Protein AF-A0A232LXG7-F1 (afdb_monomer_lite)

Structure (mmCIF, N/CA/C/O backbone):
data_AF-A0A232LXG7-F1
#
_entry.id   AF-A0A232LXG7-F1
#
loop_
_atom_site.group_PDB
_atom_site.id
_atom_site.type_symbol
_atom_site.label_atom_id
_atom_site.label_alt_id
_atom_site.label_comp_id
_atom_site.label_asym_id
_atom_site.label_entity_id
_atom_site.label_seq_id
_atom_site.pdbx_PDB_ins_code
_atom_site.Cartn_x
_atom_site.Cartn_y
_atom_site.Cartn_z
_atom_site.occupancy
_atom_site.B_iso_or_equiv
_atom_site.auth_seq_id
_atom_site.auth_comp_id
_atom_site.auth_asym_id
_atom_site.auth_atom_id
_atom_site.pdbx_PDB_model_num
ATOM 1 N N . PHE A 1 1 ? 22.061 43.113 -21.912 1.00 30.00 1 PHE A N 1
ATOM 2 C CA . PHE A 1 1 ? 20.997 43.803 -21.161 1.00 30.00 1 PHE A CA 1
ATOM 3 C C . PHE A 1 1 ? 20.533 42.903 -20.027 1.00 30.00 1 PHE A C 1
ATOM 5 O O . PHE A 1 1 ? 19.615 42.113 -20.194 1.00 30.00 1 PHE A O 1
ATOM 12 N N . ALA A 1 2 ? 21.251 42.945 -18.903 1.00 27.02 2 ALA A N 1
ATOM 13 C CA . ALA A 1 2 ? 20.846 42.264 -17.682 1.00 27.02 2 ALA A CA 1
ATOM 14 C C . ALA A 1 2 ? 19.838 43.173 -16.974 1.00 27.02 2 ALA A C 1
ATOM 16 O O . ALA A 1 2 ? 20.222 44.187 -16.399 1.00 27.02 2 ALA A O 1
ATOM 17 N N . HIS A 1 3 ? 18.551 42.858 -17.070 1.00 29.53 3 HIS A N 1
ATOM 18 C CA . HIS A 1 3 ? 17.534 43.577 -16.314 1.00 29.53 3 HIS A CA 1
ATOM 19 C C . HIS A 1 3 ? 17.514 43.018 -14.889 1.00 29.53 3 HIS A C 1
ATOM 21 O O . HIS A 1 3 ? 17.009 41.926 -14.653 1.00 29.53 3 HIS A O 1
ATOM 27 N N . HIS A 1 4 ? 18.140 43.746 -13.966 1.00 27.02 4 HIS A N 1
ATOM 28 C CA . HIS A 1 4 ? 17.979 43.554 -12.527 1.00 27.02 4 HIS A CA 1
ATOM 29 C C . HIS A 1 4 ? 16.797 44.403 -12.056 1.00 27.02 4 HIS A C 1
ATOM 31 O O . HIS A 1 4 ? 16.730 45.582 -12.395 1.00 27.02 4 HIS A O 1
ATOM 37 N N . PHE A 1 5 ? 15.909 43.826 -11.249 1.00 29.75 5 PHE A N 1
ATOM 38 C CA . PHE A 1 5 ? 14.922 44.570 -10.467 1.00 29.75 5 PHE A CA 1
ATOM 39 C C . PHE A 1 5 ? 14.834 43.956 -9.065 1.00 29.75 5 PHE A C 1
ATOM 41 O O . PHE A 1 5 ? 14.770 42.737 -8.919 1.00 29.75 5 PHE A O 1
ATOM 48 N N . VAL A 1 6 ? 14.905 44.820 -8.052 1.00 26.77 6 VAL A N 1
ATOM 49 C CA . VAL A 1 6 ? 14.963 44.505 -6.614 1.00 26.77 6 VAL A CA 1
ATOM 50 C C . VAL A 1 6 ? 13.565 44.649 -6.013 1.00 26.77 6 VAL A C 1
ATOM 52 O O . VAL A 1 6 ? 12.863 45.581 -6.397 1.00 26.77 6 VAL A O 1
ATOM 55 N N . PHE A 1 7 ? 13.187 43.795 -5.051 1.00 38.88 7 PHE A N 1
ATOM 56 C CA . PHE A 1 7 ? 12.008 44.014 -4.201 1.00 38.88 7 PHE A CA 1
ATOM 57 C C . PHE A 1 7 ? 12.219 43.566 -2.748 1.00 38.88 7 PHE A C 1
ATOM 59 O O . PHE A 1 7 ? 12.952 42.618 -2.468 1.00 38.88 7 PHE A O 1
ATOM 66 N N . GLU A 1 8 ? 11.525 44.280 -1.865 1.00 28.09 8 GLU A N 1
ATOM 67 C CA . GLU A 1 8 ? 11.457 44.188 -0.404 1.00 28.09 8 GLU A CA 1
ATOM 68 C C . GLU A 1 8 ? 10.030 43.758 -0.005 1.00 28.09 8 GLU A C 1
ATOM 70 O O . GLU A 1 8 ? 9.073 44.112 -0.699 1.00 28.09 8 GLU A O 1
ATOM 75 N N . VAL A 1 9 ? 9.868 42.982 1.075 1.00 38.00 9 VAL A N 1
ATOM 76 C CA . VAL A 1 9 ? 8.549 42.557 1.586 1.00 38.00 9 VAL A CA 1
ATOM 77 C C . VAL A 1 9 ? 8.489 42.759 3.097 1.00 38.00 9 VAL A C 1
ATOM 79 O O . VAL A 1 9 ? 9.298 42.195 3.832 1.00 38.00 9 VAL A O 1
ATOM 82 N N . ASP A 1 10 ? 7.496 43.533 3.536 1.00 30.34 10 ASP A N 1
ATOM 83 C CA . ASP A 1 10 ? 7.169 43.761 4.941 1.00 30.34 10 ASP A CA 1
ATOM 84 C C . ASP A 1 10 ? 6.165 42.697 5.435 1.00 30.34 10 ASP A C 1
ATOM 86 O O . ASP A 1 10 ? 5.214 42.337 4.737 1.00 30.34 10 ASP A O 1
ATOM 90 N N . ILE A 1 11 ? 6.391 42.149 6.631 1.00 36.69 11 ILE A N 1
ATOM 91 C CA . ILE A 1 11 ? 5.747 40.918 7.152 1.00 36.69 11 ILE A CA 1
ATOM 92 C C . ILE A 1 11 ? 4.382 41.233 7.814 1.00 36.69 11 ILE A C 1
ATOM 94 O O . ILE A 1 11 ? 3.713 40.376 8.393 1.00 36.69 11 ILE A O 1
ATOM 98 N N . THR A 1 12 ? 3.919 42.478 7.733 1.00 34.38 12 THR A N 1
ATOM 99 C CA . THR A 1 12 ? 2.820 43.006 8.547 1.00 34.38 12 THR A CA 1
ATOM 100 C C . THR A 1 12 ? 1.481 43.047 7.804 1.00 34.38 12 THR A C 1
ATOM 102 O O . THR A 1 12 ? 0.950 44.106 7.513 1.00 34.38 12 THR A O 1
ATOM 105 N N . GLY A 1 13 ? 0.898 41.873 7.536 1.00 42.75 13 GLY A N 1
ATOM 106 C CA . GLY A 1 13 ? -0.553 41.583 7.599 1.00 42.75 13 GLY A CA 1
ATOM 107 C C . GLY A 1 13 ? -1.619 42.472 6.916 1.00 42.75 13 GLY A C 1
ATOM 108 O O . GLY A 1 13 ? -2.799 42.155 7.054 1.00 42.75 13 GLY A O 1
ATOM 109 N N . GLN A 1 14 ? -1.291 43.541 6.187 1.00 40.62 14 GLN A N 1
ATOM 110 C CA . GLN A 1 14 ? -2.249 44.383 5.463 1.00 40.62 14 GLN A CA 1
ATOM 111 C C . GLN A 1 14 ? -1.948 44.382 3.963 1.00 40.62 14 GLN A C 1
ATOM 113 O O . GLN A 1 14 ? -0.920 44.858 3.492 1.00 40.62 14 GLN A O 1
ATOM 118 N N . VAL A 1 15 ? -2.892 43.833 3.201 1.00 45.22 15 VAL A N 1
ATOM 119 C CA . VAL A 1 15 ? -2.864 43.757 1.739 1.00 45.22 15 VAL A CA 1
ATOM 120 C C . VAL A 1 15 ? -3.335 45.094 1.162 1.00 45.22 15 VAL A C 1
ATOM 122 O O . VAL A 1 15 ? -4.535 45.347 1.090 1.00 45.22 15 VAL A O 1
ATOM 125 N N . ASN A 1 16 ? -2.397 45.932 0.709 1.00 39.22 16 ASN A N 1
ATOM 126 C CA . ASN A 1 16 ? -2.678 46.962 -0.297 1.00 39.22 16 ASN A CA 1
ATOM 127 C C . ASN A 1 16 ? -2.479 46.376 -1.707 1.00 39.22 16 ASN A C 1
ATOM 129 O O . ASN A 1 16 ? -1.677 45.473 -1.919 1.00 39.22 16 ASN A O 1
ATOM 133 N N . THR A 1 17 ? -3.257 46.874 -2.664 1.00 37.88 17 THR A N 1
ATOM 134 C CA . THR A 1 17 ? -3.665 46.272 -3.952 1.00 37.88 17 THR A CA 1
ATOM 135 C C . THR A 1 17 ? -2.585 46.070 -5.032 1.00 37.88 17 THR A C 1
ATOM 137 O O . THR A 1 17 ? -2.913 46.008 -6.218 1.00 37.88 17 THR A O 1
ATOM 140 N N . PHE A 1 18 ? -1.310 45.923 -4.675 1.00 46.44 18 PHE A N 1
ATOM 141 C CA . PHE A 1 18 ? -0.217 45.767 -5.638 1.00 46.44 18 PHE A CA 1
ATOM 142 C C . PHE A 1 18 ? 0.334 44.334 -5.674 1.00 46.44 18 PHE A C 1
ATOM 144 O O . PHE A 1 18 ? 0.412 43.642 -4.666 1.00 46.44 18 PHE A O 1
ATOM 151 N N . GLN A 1 19 ? 0.659 43.885 -6.887 1.00 51.44 19 GLN A N 1
ATOM 152 C CA . GLN A 1 19 ? 1.150 42.554 -7.257 1.00 51.44 19 GLN A CA 1
ATOM 153 C C . GLN A 1 19 ? 2.162 41.987 -6.230 1.00 51.44 19 GLN A C 1
ATOM 155 O O . GLN A 1 19 ? 3.245 42.533 -6.064 1.00 51.44 19 GLN A O 1
ATOM 160 N N . PHE A 1 20 ? 1.823 40.872 -5.567 1.00 55.28 20 PHE A N 1
ATOM 161 C CA . PHE A 1 20 ? 2.536 40.307 -4.399 1.00 55.28 20 PHE A CA 1
ATOM 162 C C . PHE A 1 20 ? 3.930 39.694 -4.665 1.00 55.28 20 PHE A C 1
ATOM 164 O O . PHE A 1 20 ? 4.460 38.985 -3.813 1.00 55.28 20 PHE A O 1
ATOM 171 N N . GLY A 1 21 ? 4.541 39.948 -5.824 1.00 59.91 21 GLY A N 1
ATOM 172 C CA . GLY A 1 21 ? 5.920 39.539 -6.098 1.00 59.91 21 GLY A CA 1
ATOM 173 C C . GLY A 1 21 ? 6.199 39.167 -7.553 1.00 59.91 21 GLY A C 1
ATOM 174 O O . GLY A 1 21 ? 5.307 38.781 -8.311 1.00 59.91 21 GLY A O 1
ATOM 175 N N . HIS A 1 22 ? 7.476 39.258 -7.926 1.00 70.00 22 HIS A N 1
ATOM 176 C CA . HIS A 1 22 ? 8.017 38.801 -9.205 1.00 70.00 22 HIS A CA 1
ATOM 177 C C . HIS A 1 22 ? 9.003 37.656 -8.969 1.00 70.00 22 HIS A C 1
ATOM 179 O O . HIS A 1 22 ? 9.795 37.695 -8.031 1.00 70.00 22 HIS A O 1
ATOM 185 N N . ILE A 1 23 ? 8.970 36.643 -9.835 1.00 72.06 23 ILE A N 1
ATOM 186 C CA . ILE A 1 23 ? 9.865 35.482 -9.774 1.00 72.06 23 ILE A CA 1
ATOM 187 C C . ILE A 1 23 ? 10.740 35.512 -11.020 1.00 72.06 23 ILE A C 1
ATOM 189 O O . ILE A 1 23 ? 10.238 35.678 -12.134 1.00 72.06 23 ILE A O 1
ATOM 193 N N . PHE A 1 24 ? 12.046 35.342 -10.831 1.00 76.75 24 PHE A N 1
ATOM 194 C CA . PHE A 1 24 ? 13.036 35.338 -11.903 1.00 76.75 24 PHE A CA 1
ATOM 195 C C . PHE A 1 24 ? 13.790 34.009 -11.908 1.00 76.75 24 PHE A C 1
ATOM 197 O O . PHE A 1 24 ? 14.124 33.475 -10.855 1.00 76.75 24 PHE A O 1
ATOM 204 N N . ALA A 1 25 ? 14.076 33.484 -13.098 1.00 79.62 25 ALA A N 1
ATOM 205 C CA . ALA A 1 25 ? 14.859 32.268 -13.266 1.00 79.62 25 ALA A CA 1
ATOM 206 C C . ALA A 1 25 ? 16.007 32.521 -14.237 1.00 79.62 25 ALA A C 1
ATOM 208 O O . ALA A 1 25 ? 15.808 33.032 -15.342 1.00 79.62 25 ALA A O 1
ATOM 209 N N . TYR A 1 26 ? 17.210 32.124 -13.840 1.00 85.44 26 TYR A N 1
ATOM 210 C CA . TYR A 1 26 ? 18.395 32.196 -14.681 1.00 85.44 26 TYR A CA 1
ATOM 211 C C . TYR A 1 26 ? 18.682 30.837 -15.325 1.00 85.44 26 TYR A C 1
ATOM 213 O O . TYR A 1 26 ? 18.445 29.789 -14.727 1.00 85.44 26 TYR A O 1
ATOM 221 N N . GLY A 1 27 ? 19.207 30.845 -16.544 1.00 81.81 27 GLY A N 1
ATOM 222 C CA . GLY A 1 27 ? 19.699 29.651 -17.216 1.00 81.81 27 GLY A CA 1
ATOM 223 C C . GLY A 1 27 ? 20.520 30.029 -18.439 1.00 81.81 27 GLY A C 1
ATOM 224 O O . GLY A 1 27 ? 20.314 31.093 -19.017 1.00 81.81 27 GLY A O 1
ATOM 225 N N . GLU A 1 28 ? 21.430 29.144 -18.838 1.00 86.25 28 GLU A N 1
ATOM 226 C CA . GLU A 1 28 ? 22.354 29.365 -19.962 1.00 86.25 28 GLU A CA 1
ATOM 227 C C . GLU A 1 28 ? 21.619 29.626 -21.284 1.00 86.25 28 GLU A C 1
ATOM 229 O O . GLU A 1 28 ? 22.076 30.398 -22.116 1.00 86.25 28 GLU A O 1
ATOM 234 N N . ASN A 1 29 ? 20.439 29.018 -21.445 1.00 84.94 29 ASN A N 1
ATOM 235 C CA . ASN A 1 29 ? 19.568 29.149 -22.608 1.00 84.94 29 ASN A CA 1
ATOM 236 C C . ASN A 1 29 ? 18.107 29.353 -22.170 1.00 84.94 29 ASN A C 1
ATOM 238 O O . ASN A 1 29 ? 17.713 28.947 -21.074 1.00 84.94 29 ASN A O 1
ATOM 242 N N . ARG A 1 30 ? 17.254 29.883 -23.063 1.00 82.69 30 ARG A N 1
ATOM 243 C CA . ARG A 1 30 ? 15.809 30.105 -22.814 1.00 82.69 30 ARG A CA 1
ATOM 244 C C . ARG A 1 30 ? 15.092 28.858 -22.280 1.00 82.69 30 ARG A C 1
ATOM 246 O O . ARG A 1 30 ? 14.299 28.954 -21.350 1.00 82.69 30 ARG A O 1
ATOM 253 N N . SER A 1 31 ? 15.408 27.681 -22.826 1.00 84.06 31 SER A N 1
ATOM 254 C CA . SER A 1 31 ? 14.827 26.410 -22.367 1.00 84.06 31 SER A CA 1
ATOM 255 C C . SER A 1 31 ? 15.269 26.040 -20.943 1.00 84.06 31 SER A C 1
ATOM 257 O O . SER A 1 31 ? 14.456 25.535 -20.171 1.00 84.06 31 SER A O 1
ATOM 259 N N . ALA A 1 32 ? 16.518 26.342 -20.568 1.00 82.31 32 ALA A N 1
ATOM 260 C CA . ALA A 1 32 ? 17.037 26.101 -19.220 1.00 82.31 32 ALA A CA 1
ATOM 261 C C . ALA A 1 32 ? 16.392 27.046 -18.193 1.00 82.31 32 ALA A C 1
ATOM 263 O O . ALA A 1 32 ? 15.854 26.577 -17.195 1.00 82.31 32 ALA A O 1
ATOM 264 N N . SER A 1 33 ? 16.337 28.351 -18.487 1.00 84.25 33 SER A N 1
ATOM 265 C CA . SER A 1 33 ? 15.654 29.342 -17.635 1.00 84.25 33 SER A CA 1
ATOM 266 C C . SER A 1 33 ? 14.166 29.004 -17.451 1.00 84.25 33 SER A C 1
ATOM 268 O O . SER A 1 33 ? 13.671 28.994 -16.325 1.00 84.25 33 SER A O 1
ATOM 270 N N . ARG A 1 34 ? 13.465 28.602 -18.523 1.00 85.81 34 ARG A N 1
ATOM 271 C CA . ARG A 1 34 ? 12.073 28.125 -18.452 1.00 85.81 34 ARG A CA 1
ATOM 272 C C . ARG A 1 34 ? 11.923 26.918 -17.522 1.00 85.81 34 ARG A C 1
ATOM 274 O O . ARG A 1 34 ? 11.024 26.910 -16.690 1.00 85.81 34 ARG A O 1
ATOM 281 N N . LYS A 1 35 ? 12.782 25.901 -17.652 1.00 86.12 35 LYS A N 1
ATOM 282 C CA . LYS A 1 35 ? 12.732 24.703 -16.796 1.00 86.12 35 LYS A CA 1
ATOM 283 C C . LYS A 1 35 ? 12.991 25.047 -15.329 1.00 86.12 35 LYS A C 1
ATOM 285 O O . LYS A 1 35 ? 12.247 24.582 -14.474 1.00 86.12 35 LYS A O 1
ATOM 290 N N . HIS A 1 36 ? 13.980 25.894 -15.047 1.00 86.44 36 HIS A N 1
ATOM 291 C CA . HIS A 1 36 ? 14.254 26.366 -13.687 1.00 86.44 36 HIS A CA 1
ATOM 292 C C . HIS A 1 36 ? 13.068 27.143 -13.102 1.00 86.44 36 HIS A C 1
ATOM 294 O O . HIS A 1 36 ? 12.712 26.923 -11.949 1.00 86.44 36 HIS A O 1
ATOM 300 N N . MET A 1 37 ? 12.400 27.975 -13.909 1.00 85.00 37 MET A N 1
ATOM 301 C CA . MET A 1 37 ? 11.178 28.671 -13.498 1.00 85.00 37 MET A CA 1
ATOM 302 C C . MET A 1 37 ? 10.049 27.695 -13.149 1.00 85.00 37 MET A C 1
ATOM 304 O O . MET A 1 37 ? 9.390 27.860 -12.128 1.00 85.00 37 MET A O 1
ATOM 308 N N . VAL A 1 38 ? 9.829 26.662 -13.968 1.00 85.00 38 VAL A N 1
ATOM 309 C CA . VAL A 1 38 ? 8.791 25.650 -13.708 1.00 85.00 38 VAL A CA 1
ATOM 310 C C . VAL A 1 38 ? 9.067 24.891 -12.408 1.00 85.00 38 VAL A C 1
ATOM 312 O O . VAL A 1 38 ? 8.135 24.659 -11.643 1.00 85.00 38 VAL A O 1
ATOM 315 N N . VAL A 1 39 ? 10.324 24.534 -12.131 1.00 85.19 39 VAL A N 1
ATOM 316 C CA . VAL A 1 39 ? 10.706 23.874 -10.870 1.00 85.19 39 VAL A CA 1
ATOM 317 C C . VAL A 1 39 ? 10.455 24.802 -9.680 1.00 85.19 39 VAL A C 1
ATOM 319 O O . VAL A 1 39 ? 9.759 24.410 -8.748 1.00 85.19 39 VAL A O 1
ATOM 322 N N . ALA A 1 40 ? 10.914 26.055 -9.753 1.00 83.44 40 ALA A N 1
ATOM 323 C CA . ALA A 1 40 ? 10.711 27.037 -8.689 1.00 83.44 40 ALA A CA 1
ATOM 324 C C . ALA A 1 40 ? 9.221 27.293 -8.403 1.00 83.44 40 ALA A C 1
ATOM 326 O O . ALA A 1 40 ? 8.814 27.345 -7.248 1.00 83.44 40 ALA A O 1
ATOM 327 N N . LEU A 1 41 ? 8.385 27.402 -9.443 1.00 82.69 41 LEU A N 1
ATOM 328 C CA . LEU A 1 41 ? 6.938 27.584 -9.286 1.00 82.69 41 LEU A CA 1
ATOM 329 C C . LEU A 1 41 ? 6.238 26.344 -8.710 1.00 82.69 41 LEU A C 1
ATOM 331 O O . LEU A 1 41 ? 5.245 26.502 -8.008 1.00 82.69 41 LEU A O 1
ATOM 335 N N . LYS A 1 42 ? 6.733 25.129 -8.986 1.00 83.38 42 LYS A N 1
ATOM 336 C CA . LYS A 1 42 ? 6.197 23.882 -8.406 1.00 83.38 42 LYS A CA 1
ATOM 337 C C . LYS A 1 42 ? 6.537 23.736 -6.920 1.00 83.38 42 LYS A C 1
ATOM 339 O O . LYS A 1 42 ? 5.747 23.161 -6.179 1.00 83.38 42 LYS A O 1
ATOM 344 N N . GLU A 1 43 ? 7.681 24.258 -6.489 1.00 79.12 43 GLU A N 1
ATOM 345 C CA . GLU A 1 43 ? 8.105 24.250 -5.080 1.00 79.12 43 GLU A CA 1
ATOM 346 C C . GLU A 1 43 ? 7.554 25.440 -4.279 1.00 79.12 43 GLU A C 1
ATOM 348 O O . GLU A 1 43 ? 7.500 25.404 -3.048 1.00 79.12 43 GLU A O 1
ATOM 353 N N . LEU A 1 44 ? 7.099 26.493 -4.962 1.00 77.44 44 LEU A N 1
ATOM 354 C CA . LEU A 1 44 ? 6.544 27.680 -4.330 1.00 77.44 44 LEU A CA 1
ATOM 355 C C . LEU A 1 44 ? 5.158 27.406 -3.728 1.00 77.44 44 LEU A C 1
ATOM 357 O O . LEU A 1 44 ? 4.143 27.360 -4.421 1.00 77.44 44 LEU A O 1
ATOM 361 N N . SER A 1 45 ? 5.101 27.319 -2.400 1.00 69.06 45 SER A N 1
ATOM 362 C CA . SER A 1 45 ? 3.849 27.203 -1.648 1.00 69.06 45 SER A CA 1
ATOM 363 C C . SER A 1 45 ? 3.420 28.559 -1.078 1.00 69.06 45 SER A C 1
ATOM 365 O O . SER A 1 45 ? 3.774 28.899 0.050 1.00 69.06 45 SER A O 1
ATOM 367 N N . ILE A 1 46 ? 2.592 29.307 -1.813 1.00 71.88 46 ILE A N 1
ATOM 368 C CA . ILE A 1 46 ? 1.887 30.484 -1.274 1.00 71.88 46 ILE A CA 1
ATOM 369 C C . ILE A 1 46 ? 0.506 30.034 -0.790 1.00 71.88 46 ILE A C 1
ATOM 371 O O . ILE A 1 46 ? -0.369 29.721 -1.598 1.00 71.88 46 ILE A O 1
ATOM 375 N N . ARG A 1 47 ? 0.309 29.997 0.532 1.00 63.25 47 ARG A N 1
ATOM 376 C CA . ARG A 1 47 ? -0.995 29.736 1.157 1.00 63.25 47 ARG A CA 1
ATOM 377 C C . ARG A 1 47 ? -1.549 31.042 1.714 1.00 63.25 47 ARG A C 1
ATOM 379 O O . ARG A 1 47 ? -0.916 31.661 2.560 1.00 63.25 47 ARG A O 1
ATOM 386 N N . GLY A 1 48 ? -2.725 31.439 1.249 1.00 67.44 48 GLY A N 1
ATOM 387 C CA . GLY A 1 48 ? -3.452 32.606 1.739 1.00 67.44 48 GLY A CA 1
ATOM 388 C C . GLY A 1 48 ? -4.922 32.536 1.334 1.00 67.44 48 GLY A C 1
ATOM 389 O O . GLY A 1 48 ? -5.318 31.638 0.590 1.00 67.44 48 GLY A O 1
ATOM 390 N N . ASP A 1 49 ? -5.720 33.498 1.795 1.00 66.44 49 ASP A N 1
ATOM 391 C CA . ASP A 1 49 ? -7.168 33.553 1.524 1.00 66.44 49 ASP A CA 1
ATOM 392 C C . ASP A 1 49 ? -7.516 33.902 0.063 1.00 66.44 49 ASP A C 1
ATOM 394 O O . ASP A 1 49 ? -8.674 33.827 -0.352 1.00 66.44 49 ASP A O 1
ATOM 398 N N . PHE A 1 50 ? -6.513 34.243 -0.752 1.00 68.69 50 PHE A N 1
ATOM 399 C CA . PHE A 1 50 ? -6.666 34.581 -2.164 1.00 68.69 50 PHE A CA 1
ATOM 400 C C . PHE A 1 50 ? -6.092 33.480 -3.060 1.00 68.69 50 PHE A C 1
ATOM 402 O O . PHE A 1 50 ? -5.023 32.927 -2.799 1.00 68.69 50 PHE A O 1
ATOM 409 N N . ARG A 1 51 ? -6.783 33.183 -4.168 1.00 67.00 51 ARG A N 1
ATOM 410 C CA . ARG A 1 51 ? -6.273 32.260 -5.193 1.00 67.00 51 ARG A CA 1
ATOM 411 C C . ARG A 1 51 ? -5.104 32.901 -5.938 1.00 67.00 51 ARG A C 1
ATOM 413 O O . ARG A 1 51 ? -5.230 34.019 -6.431 1.00 67.00 51 ARG A O 1
ATOM 420 N N . THR A 1 52 ? -4.001 32.172 -6.066 1.00 73.00 52 THR A N 1
ATOM 421 C CA . THR A 1 52 ? -2.826 32.609 -6.827 1.00 73.00 52 THR A CA 1
ATOM 422 C C . THR A 1 52 ? -2.897 32.137 -8.281 1.00 73.00 52 THR A C 1
ATOM 424 O O . THR A 1 52 ? -3.632 31.215 -8.631 1.00 73.00 52 THR A O 1
ATOM 427 N N . THR A 1 53 ? -2.125 32.778 -9.157 1.00 76.94 53 THR A N 1
ATOM 428 C CA . THR A 1 53 ? -2.027 32.434 -10.587 1.00 76.94 53 THR A CA 1
ATOM 429 C C . THR A 1 53 ? -0.914 31.425 -10.891 1.00 76.94 53 THR A C 1
ATOM 431 O O . THR A 1 53 ? -0.694 31.098 -12.055 1.00 76.94 53 THR A O 1
ATOM 434 N N . VAL A 1 54 ? -0.221 30.910 -9.866 1.00 79.94 54 VAL A N 1
ATOM 435 C CA . VAL A 1 54 ? 0.973 30.054 -9.999 1.00 79.94 54 VAL A CA 1
ATOM 436 C C . VAL A 1 54 ? 0.683 28.796 -10.821 1.00 79.94 54 VAL A C 1
ATOM 438 O O . VAL A 1 54 ? 1.404 28.508 -11.773 1.00 79.94 54 VAL A O 1
ATOM 441 N N . GLU A 1 55 ? -0.419 28.097 -10.534 1.00 77.75 55 GLU A N 1
ATOM 442 C CA . GLU A 1 55 ? -0.815 26.885 -11.269 1.00 77.75 55 GLU A CA 1
ATOM 443 C C . GLU A 1 55 ? -1.054 27.155 -12.766 1.00 77.75 55 GLU A C 1
ATOM 445 O O . GLU A 1 55 ? -0.685 26.357 -13.628 1.00 77.75 55 GLU A O 1
ATOM 450 N N . TYR A 1 56 ? -1.645 28.309 -13.092 1.00 81.19 56 TYR A N 1
ATOM 451 C CA . TYR A 1 56 ? -1.882 28.720 -14.475 1.00 81.19 56 TYR A CA 1
ATOM 452 C C . TYR A 1 56 ? -0.573 29.087 -15.188 1.00 81.19 56 TYR A C 1
ATOM 454 O O . TYR A 1 56 ? -0.374 28.709 -16.343 1.00 81.19 56 TYR A O 1
ATOM 462 N N . LEU A 1 57 ? 0.348 29.765 -14.494 1.00 82.19 57 LEU A N 1
ATOM 463 C CA . LEU A 1 57 ? 1.666 30.120 -15.027 1.00 82.19 57 LEU A CA 1
ATOM 464 C C . LEU A 1 57 ? 2.506 28.882 -15.356 1.00 82.19 57 LEU A C 1
ATOM 466 O O . LEU A 1 57 ? 3.108 28.840 -16.427 1.00 82.19 57 LEU A O 1
ATOM 470 N N . ILE A 1 58 ? 2.500 27.855 -14.497 1.00 83.69 58 ILE A N 1
ATOM 471 C CA . ILE A 1 58 ? 3.180 26.577 -14.773 1.00 83.69 58 ILE A CA 1
ATOM 472 C C . ILE A 1 58 ? 2.673 25.993 -16.094 1.00 83.69 58 ILE A C 1
ATOM 474 O O . ILE A 1 58 ? 3.468 25.675 -16.979 1.00 83.69 58 ILE A O 1
ATOM 478 N N . LYS A 1 59 ? 1.348 25.942 -16.269 1.00 82.94 59 LYS A N 1
ATOM 479 C CA . LYS A 1 59 ? 0.736 25.403 -17.484 1.00 82.94 59 LYS A CA 1
ATOM 480 C C . LYS A 1 59 ? 1.100 26.207 -18.731 1.00 82.94 59 LYS A C 1
ATOM 482 O O . LYS A 1 59 ? 1.359 25.616 -19.775 1.00 82.94 59 LYS A O 1
ATOM 487 N N . LEU A 1 60 ? 1.136 27.538 -18.636 1.00 84.31 60 LEU A N 1
ATOM 488 C CA . LEU A 1 60 ? 1.550 28.401 -19.745 1.00 84.31 60 LEU A CA 1
ATOM 489 C C . LEU A 1 60 ? 2.994 28.122 -20.178 1.00 84.31 60 LEU A C 1
ATOM 491 O O . LEU A 1 60 ? 3.250 27.999 -21.377 1.00 84.31 60 LEU A O 1
ATOM 495 N N . LEU A 1 61 ? 3.916 27.980 -19.221 1.00 84.62 61 LEU A N 1
ATOM 496 C CA . LEU A 1 61 ? 5.329 27.689 -19.493 1.00 84.62 61 LEU A CA 1
ATOM 497 C C . LEU A 1 61 ? 5.535 26.303 -20.129 1.00 84.62 61 LEU A C 1
ATOM 499 O O . LEU A 1 61 ? 6.481 26.116 -20.895 1.00 84.62 61 LEU A O 1
ATOM 503 N N . GLU A 1 62 ? 4.651 25.345 -19.848 1.00 84.94 62 GLU A N 1
ATOM 504 C CA . GLU A 1 62 ? 4.672 23.995 -20.427 1.00 84.94 62 GLU A CA 1
ATOM 505 C C . GLU A 1 62 ? 4.003 23.910 -21.819 1.00 84.94 62 GLU A C 1
ATOM 507 O O . GLU A 1 62 ? 4.070 22.866 -22.468 1.00 84.94 62 GLU A O 1
ATOM 512 N N . THR A 1 63 ? 3.391 24.988 -22.335 1.00 85.62 63 THR A N 1
ATOM 513 C CA . THR A 1 63 ? 2.783 24.961 -23.679 1.00 85.62 63 THR A CA 1
ATOM 514 C C . THR A 1 63 ? 3.829 24.935 -24.808 1.00 85.62 63 THR A C 1
ATOM 516 O O . THR A 1 63 ? 4.829 25.658 -24.740 1.00 85.62 63 THR A O 1
ATOM 519 N N . PRO A 1 64 ? 3.576 24.201 -25.914 1.00 84.75 64 PRO A N 1
ATOM 520 C CA . PRO A 1 64 ? 4.475 24.178 -27.073 1.00 84.75 64 PRO A CA 1
ATOM 521 C C . PRO A 1 64 ? 4.703 25.562 -27.696 1.00 84.75 64 PRO A C 1
ATOM 523 O O . PRO A 1 64 ? 5.819 25.894 -28.078 1.00 84.75 64 PRO A O 1
ATOM 526 N N . ALA A 1 65 ? 3.671 26.414 -27.726 1.00 84.50 65 ALA A N 1
ATOM 527 C CA . ALA A 1 65 ? 3.791 27.774 -28.253 1.00 84.50 65 ALA A CA 1
ATOM 528 C C . ALA A 1 65 ? 4.773 28.630 -27.431 1.00 84.50 65 ALA A C 1
ATOM 530 O O . ALA A 1 65 ? 5.557 29.409 -27.984 1.00 84.50 65 ALA A O 1
ATOM 531 N N . PHE A 1 66 ? 4.788 28.445 -26.105 1.00 83.81 66 PHE A N 1
ATOM 532 C CA . PHE A 1 66 ? 5.778 29.087 -25.251 1.00 83.81 66 PHE A CA 1
ATOM 533 C C . PHE A 1 66 ? 7.169 28.470 -25.445 1.00 83.81 66 PHE A C 1
ATOM 535 O O . PHE A 1 66 ? 8.155 29.202 -25.488 1.00 83.81 66 PHE A O 1
ATOM 542 N N . GLU A 1 67 ? 7.282 27.155 -25.635 1.00 85.00 67 GLU A N 1
ATOM 543 C CA . GLU A 1 67 ? 8.556 26.477 -25.922 1.00 85.00 67 GLU A CA 1
ATOM 544 C C . GLU A 1 67 ? 9.227 26.976 -27.204 1.00 85.00 67 GLU A C 1
ATOM 546 O O . GLU A 1 67 ? 10.399 27.353 -27.182 1.00 85.00 67 GLU A O 1
ATOM 551 N N . GLU A 1 68 ? 8.463 27.048 -28.289 1.00 86.31 68 GLU A N 1
ATOM 552 C CA . GLU A 1 68 ? 8.939 27.381 -29.635 1.00 86.31 68 GLU A CA 1
ATOM 553 C C . GLU A 1 68 ? 9.034 28.893 -29.887 1.00 86.31 68 GLU A C 1
ATOM 555 O O . GLU A 1 68 ? 9.493 29.319 -30.943 1.00 86.31 68 GLU A O 1
ATOM 560 N N . ASN A 1 69 ? 8.655 29.713 -28.899 1.00 83.56 69 ASN A N 1
ATOM 561 C CA . ASN A 1 69 ? 8.656 31.176 -28.979 1.00 83.56 69 ASN A CA 1
ATOM 562 C C . ASN A 1 69 ? 7.700 31.740 -30.049 1.00 83.56 69 ASN A C 1
ATOM 564 O O . ASN A 1 69 ? 7.953 32.801 -30.617 1.00 83.56 69 ASN A O 1
ATOM 568 N N . THR A 1 70 ? 6.586 31.056 -30.308 1.00 83.31 70 THR A N 1
ATOM 569 C CA . THR A 1 70 ? 5.569 31.426 -31.309 1.00 83.31 70 THR A CA 1
ATOM 570 C C . THR A 1 70 ? 4.404 32.200 -30.677 1.00 83.31 70 THR A C 1
ATOM 572 O O . THR A 1 70 ? 3.235 31.979 -30.984 1.00 83.31 70 THR A O 1
ATOM 575 N N . ILE A 1 71 ? 4.720 33.110 -29.750 1.00 81.81 71 ILE A N 1
ATOM 576 C CA . ILE A 1 71 ? 3.737 33.840 -28.938 1.00 81.81 71 ILE A CA 1
ATOM 577 C C . ILE A 1 71 ? 3.372 35.169 -29.614 1.00 81.81 71 ILE A C 1
ATOM 579 O O . ILE A 1 71 ? 4.250 35.953 -29.965 1.00 81.81 71 ILE A O 1
ATOM 583 N N . THR A 1 72 ? 2.075 35.456 -29.745 1.00 83.38 72 THR A N 1
ATOM 584 C CA . THR A 1 72 ? 1.548 36.742 -30.244 1.00 83.38 72 THR A CA 1
ATOM 585 C C . THR A 1 72 ? 0.911 37.566 -29.124 1.00 83.38 72 THR A C 1
ATOM 587 O O . THR A 1 72 ? 0.503 37.014 -28.106 1.00 83.38 72 THR A O 1
ATOM 590 N N . SER A 1 73 ? 0.734 38.877 -29.320 1.00 75.62 73 SER A N 1
ATOM 591 C CA . SER A 1 73 ? 0.109 39.766 -28.321 1.00 75.62 73 SER A CA 1
ATOM 592 C C . SER A 1 73 ? -1.307 39.341 -27.902 1.00 75.62 73 SER A C 1
ATOM 594 O O . SER A 1 73 ? -1.654 39.498 -26.740 1.00 75.62 73 SER A O 1
ATOM 596 N N . GLY A 1 74 ? -2.092 38.738 -28.804 1.00 76.94 74 GLY A N 1
ATOM 597 C CA . GLY A 1 74 ? -3.426 38.186 -28.506 1.00 76.94 74 GLY A CA 1
ATOM 598 C C . GLY A 1 74 ? -3.454 36.692 -28.145 1.00 76.94 74 GLY A C 1
ATOM 599 O O . GLY A 1 74 ? -4.527 36.100 -28.052 1.00 76.94 74 GLY A O 1
ATOM 600 N N . TRP A 1 75 ? -2.295 36.045 -27.983 1.00 78.12 75 TRP A N 1
ATOM 601 C CA . TRP A 1 75 ? -2.214 34.598 -27.720 1.00 78.12 75 TRP A CA 1
ATOM 602 C C . TRP A 1 75 ? -2.834 34.218 -26.369 1.00 78.12 75 TRP A C 1
ATOM 604 O O . TRP A 1 75 ? -3.543 33.219 -26.255 1.00 78.12 75 TRP A O 1
ATOM 614 N N . LEU A 1 76 ? -2.603 35.044 -25.347 1.00 75.31 76 LEU A N 1
ATOM 615 C CA . LEU A 1 76 ? -3.119 34.807 -24.003 1.00 75.31 76 LEU A CA 1
ATOM 616 C C . LEU A 1 76 ? -4.653 34.917 -23.961 1.00 75.31 76 LEU A C 1
ATOM 618 O O . LEU A 1 76 ? -5.306 34.088 -23.331 1.00 75.31 76 LEU A O 1
ATOM 622 N N . ASP A 1 77 ? -5.231 35.869 -24.698 1.00 77.25 77 ASP A N 1
ATOM 623 C CA . ASP A 1 77 ? -6.684 36.072 -24.769 1.00 77.25 77 ASP A CA 1
ATOM 624 C C . ASP A 1 77 ? -7.400 34.887 -25.430 1.00 77.25 77 ASP A C 1
ATOM 626 O O . ASP A 1 77 ? -8.469 34.464 -24.981 1.00 77.25 77 ASP A O 1
ATOM 630 N N . GLN A 1 78 ? -6.782 34.279 -26.449 1.00 77.06 78 GLN A N 1
ATOM 631 C CA . GLN A 1 78 ? -7.291 33.050 -27.067 1.00 77.06 78 GLN A CA 1
ATOM 632 C C . GLN A 1 78 ? -7.275 31.868 -26.086 1.00 77.06 78 GLN A C 1
ATOM 634 O O . GLN A 1 78 ? -8.229 31.089 -26.036 1.00 77.06 78 GLN A O 1
ATOM 639 N N . LEU A 1 79 ? -6.227 31.740 -25.267 1.00 74.75 79 LEU A N 1
ATOM 640 C CA . LEU A 1 79 ? -6.143 30.697 -24.237 1.00 74.75 79 LEU A CA 1
ATOM 641 C C . LEU A 1 79 ? -7.162 30.897 -23.105 1.00 74.75 79 LEU A C 1
ATOM 643 O O . LEU A 1 79 ? -7.720 29.913 -22.607 1.00 74.75 79 LEU A O 1
ATOM 647 N N . ILE A 1 80 ? -7.447 32.149 -22.739 1.00 73.94 80 ILE A N 1
ATOM 648 C CA . ILE A 1 80 ? -8.495 32.500 -21.769 1.00 73.94 80 ILE A CA 1
ATOM 649 C C . ILE A 1 80 ? -9.878 32.152 -22.333 1.00 73.94 80 ILE A C 1
ATOM 651 O O . ILE A 1 80 ? -10.678 31.516 -21.642 1.00 73.94 80 ILE A O 1
ATOM 655 N N . SER A 1 81 ? -10.142 32.496 -23.598 1.00 76.44 81 SER A N 1
ATOM 656 C CA . SER A 1 81 ? -11.397 32.160 -24.288 1.00 76.44 81 SER A CA 1
ATOM 657 C C . SER A 1 81 ? -11.643 30.645 -24.330 1.00 76.44 81 SER A C 1
ATOM 659 O O . SER A 1 81 ? -12.748 30.173 -24.053 1.00 76.44 81 SER A O 1
ATOM 661 N N . ASN A 1 82 ? -10.579 29.866 -24.538 1.00 74.62 82 ASN A N 1
ATOM 662 C CA . ASN A 1 82 ? -10.616 28.402 -24.566 1.00 74.62 82 ASN A CA 1
ATOM 663 C C . ASN A 1 82 ? -10.691 27.737 -23.177 1.00 74.62 82 ASN A C 1
ATOM 665 O O . ASN A 1 82 ? -10.641 26.509 -23.089 1.00 74.62 82 ASN A O 1
ATOM 669 N N . LYS A 1 83 ? -10.828 28.512 -22.090 1.00 67.75 83 LYS A N 1
ATOM 670 C CA . LYS A 1 83 ? -10.943 28.023 -20.703 1.00 67.75 83 LYS A CA 1
ATOM 671 C C . LYS A 1 83 ? -9.847 27.021 -20.335 1.00 67.75 83 LYS A C 1
ATOM 673 O O . LYS A 1 83 ? -10.133 25.949 -19.797 1.00 67.75 83 LYS A O 1
ATOM 678 N N . LEU A 1 84 ? -8.587 27.356 -20.609 1.00 67.00 84 LEU A N 1
ATOM 679 C CA . LEU A 1 84 ? -7.460 26.515 -20.219 1.00 67.00 84 LEU A CA 1
ATOM 680 C C . LEU A 1 84 ? -7.402 26.380 -18.682 1.00 67.00 84 LEU A C 1
ATOM 682 O O . LEU A 1 84 ? -6.862 27.235 -17.987 1.00 67.00 84 LEU A O 1
ATOM 686 N N . THR A 1 85 ? -7.952 25.298 -18.131 1.00 64.94 85 THR A N 1
ATOM 687 C CA . THR A 1 85 ? -7.937 25.049 -16.682 1.00 64.94 85 THR A CA 1
ATOM 688 C C . THR A 1 85 ? -6.593 24.484 -16.243 1.00 64.94 85 THR A C 1
ATOM 690 O O . THR A 1 85 ? -6.041 23.629 -16.938 1.00 64.94 85 THR A O 1
ATOM 693 N N . ALA A 1 86 ? -6.082 24.915 -15.087 1.00 66.62 86 ALA A N 1
ATOM 694 C CA . ALA A 1 86 ? -4.944 24.269 -14.433 1.00 66.62 86 ALA A CA 1
ATOM 695 C C . ALA A 1 86 ? -5.181 22.756 -14.279 1.00 66.62 86 ALA A C 1
ATOM 697 O O . ALA A 1 86 ? -6.332 22.300 -14.239 1.00 66.62 86 ALA A O 1
ATOM 698 N N . GLU A 1 87 ? -4.095 21.986 -14.256 1.00 65.94 87 GLU A N 1
ATOM 699 C CA . GLU A 1 87 ? -4.163 20.542 -14.064 1.00 65.94 87 GLU A CA 1
ATOM 700 C C . GLU A 1 87 ? -4.773 20.262 -12.690 1.00 65.94 87 GLU A C 1
ATOM 702 O O . GLU A 1 87 ? -4.224 20.629 -11.654 1.00 65.94 87 GLU A O 1
ATOM 707 N N . ARG A 1 88 ? -5.976 19.687 -12.687 1.00 69.56 88 ARG A N 1
ATOM 708 C CA . ARG A 1 88 ? -6.634 19.296 -11.446 1.00 69.56 88 ARG A CA 1
ATOM 709 C C . ARG A 1 88 ? -6.114 17.921 -11.050 1.00 69.56 88 ARG A C 1
ATOM 711 O O . ARG A 1 88 ? -5.946 17.084 -11.939 1.00 69.56 88 ARG A O 1
ATOM 718 N N . PRO A 1 89 ? -5.916 17.659 -9.747 1.00 74.62 89 PRO A N 1
ATOM 719 C CA . PRO A 1 89 ? -5.667 16.303 -9.292 1.00 74.62 89 PRO A CA 1
ATOM 720 C C . PRO A 1 89 ? -6.792 15.385 -9.772 1.00 74.62 89 PRO A C 1
ATOM 722 O O . PRO A 1 89 ? -7.930 15.831 -9.967 1.00 74.62 89 PRO A O 1
ATOM 725 N N . ASP A 1 90 ? -6.460 14.107 -9.954 1.00 77.69 90 ASP A N 1
ATOM 726 C CA . ASP A 1 90 ? -7.436 13.100 -10.353 1.00 77.69 90 ASP A CA 1
ATOM 727 C C . ASP A 1 90 ? -8.693 13.181 -9.473 1.00 77.69 90 ASP A C 1
ATOM 729 O O . ASP A 1 90 ? -8.624 13.403 -8.259 1.00 77.69 90 ASP A O 1
ATOM 733 N N . THR A 1 91 ? -9.856 13.014 -10.100 1.00 76.19 91 THR A N 1
ATOM 734 C CA . THR A 1 91 ? -11.144 13.242 -9.438 1.00 76.19 91 THR A CA 1
ATOM 735 C C . THR A 1 91 ? -11.309 12.290 -8.257 1.00 76.19 91 THR A C 1
ATOM 737 O O . THR A 1 91 ? -11.773 12.713 -7.200 1.00 76.19 91 THR A O 1
ATOM 740 N N . MET A 1 92 ? -10.865 11.034 -8.385 1.00 71.00 92 MET A N 1
ATOM 741 C CA . MET A 1 92 ? -10.938 10.067 -7.288 1.00 71.00 92 MET A CA 1
ATOM 742 C C . MET A 1 92 ? -9.988 10.423 -6.150 1.00 71.00 92 MET A C 1
ATOM 744 O O . MET A 1 92 ? -10.384 10.324 -4.989 1.00 71.00 92 MET A O 1
ATOM 748 N N . LEU A 1 93 ? -8.776 10.890 -6.452 1.00 70.44 93 LEU A N 1
ATOM 749 C CA . LEU A 1 93 ? -7.834 11.348 -5.432 1.00 70.44 93 LEU A CA 1
ATOM 750 C C . LEU A 1 93 ? -8.385 12.567 -4.679 1.00 70.44 93 LEU A C 1
ATOM 752 O O . LEU A 1 93 ? -8.445 12.558 -3.453 1.00 70.44 93 LEU A O 1
ATOM 756 N N . ALA A 1 94 ? -8.872 13.578 -5.401 1.00 75.38 94 ALA A N 1
ATOM 757 C CA . ALA A 1 94 ? -9.433 14.793 -4.814 1.00 75.38 94 ALA A CA 1
ATOM 758 C C . ALA A 1 94 ? -10.646 14.501 -3.915 1.00 75.38 94 ALA A C 1
ATOM 760 O O . ALA A 1 94 ? -10.782 15.070 -2.829 1.00 75.38 94 ALA A O 1
ATOM 761 N N . VAL A 1 95 ? -11.520 13.593 -4.353 1.00 77.25 95 VAL A N 1
ATOM 762 C CA . VAL A 1 95 ? -12.708 13.185 -3.598 1.00 77.25 95 VAL A CA 1
ATOM 763 C C . VAL A 1 95 ? -12.322 12.383 -2.351 1.00 77.25 95 VAL A C 1
ATOM 765 O O . VAL A 1 95 ? -12.810 12.691 -1.264 1.00 77.25 95 VAL A O 1
ATOM 768 N N . THR A 1 96 ? -11.410 11.417 -2.482 1.00 74.25 96 THR A N 1
ATOM 769 C CA . THR A 1 96 ? -10.884 10.608 -1.367 1.00 74.25 96 THR A CA 1
ATOM 770 C C . THR A 1 96 ? -10.210 11.490 -0.315 1.00 74.25 96 THR A C 1
ATOM 772 O O . THR A 1 96 ? -10.590 11.458 0.855 1.00 74.25 96 THR A O 1
ATOM 775 N N . SER A 1 97 ? -9.262 12.337 -0.720 1.00 72.88 97 SER A N 1
ATOM 776 C CA . SER A 1 97 ? -8.544 13.242 0.184 1.00 72.88 97 SER A CA 1
ATOM 777 C C . SER A 1 97 ? -9.480 14.250 0.849 1.00 72.88 97 SER A C 1
ATOM 779 O O . SER A 1 97 ? -9.350 14.521 2.042 1.00 72.88 97 SER A O 1
ATOM 781 N N . GLY A 1 98 ? -10.471 14.766 0.113 1.00 78.88 98 GLY A N 1
ATOM 782 C CA . GLY A 1 98 ? -11.498 15.642 0.672 1.00 78.88 98 GLY A CA 1
ATOM 783 C C . GLY A 1 98 ? -12.367 14.947 1.725 1.00 78.88 98 GLY A C 1
ATOM 784 O O . GLY A 1 98 ? -12.682 15.549 2.753 1.00 78.88 98 GLY A O 1
ATOM 785 N N . ALA A 1 99 ? -12.722 13.678 1.504 1.00 78.88 99 ALA A N 1
ATOM 786 C CA . ALA A 1 99 ? -13.488 12.881 2.457 1.00 78.88 99 ALA A CA 1
ATOM 787 C C . ALA A 1 99 ? -12.687 12.577 3.735 1.00 78.88 99 ALA A C 1
ATOM 789 O O . ALA A 1 99 ? -13.221 12.769 4.828 1.00 78.88 99 ALA A O 1
ATOM 790 N N . VAL A 1 100 ? -11.408 12.184 3.615 1.00 78.62 100 VAL A N 1
ATOM 791 C CA . VAL A 1 100 ? -10.521 11.980 4.779 1.00 78.62 100 VAL A CA 1
ATOM 792 C C . VAL A 1 100 ? -10.366 13.270 5.573 1.00 78.62 100 VAL A C 1
ATOM 794 O O . VAL A 1 100 ? -10.572 13.262 6.782 1.00 78.62 100 VAL A O 1
ATOM 797 N N . ASN A 1 101 ? -10.063 14.389 4.910 1.00 82.69 101 ASN A N 1
ATOM 798 C CA . ASN A 1 101 ? -9.847 15.662 5.597 1.00 82.69 101 ASN A CA 1
ATOM 799 C C . ASN A 1 101 ? -11.097 16.106 6.374 1.00 82.69 101 ASN A C 1
ATOM 801 O O . ASN A 1 101 ? -11.016 16.503 7.533 1.00 82.69 101 ASN A O 1
ATOM 805 N N . ARG A 1 102 ? -12.284 15.972 5.769 1.00 84.00 102 ARG A N 1
ATOM 806 C CA . ARG A 1 102 ? -13.543 16.311 6.443 1.00 84.00 102 ARG A CA 1
ATOM 807 C C . ARG A 1 102 ? -13.823 15.403 7.644 1.00 84.00 102 ARG A C 1
ATOM 809 O O . ARG A 1 102 ? -14.279 15.897 8.671 1.00 84.00 102 ARG A O 1
ATOM 816 N N . ALA A 1 103 ? -13.541 14.107 7.526 1.00 82.81 103 ALA A N 1
ATOM 817 C CA . ALA A 1 103 ? -13.682 13.158 8.627 1.00 82.81 103 ALA A CA 1
ATOM 818 C C . ALA A 1 103 ? -12.684 13.429 9.761 1.00 82.81 103 ALA A C 1
ATOM 820 O O . ALA A 1 103 ? -13.049 13.342 10.930 1.00 82.81 103 ALA A O 1
ATOM 821 N N . HIS A 1 104 ? -11.451 13.803 9.419 1.00 82.00 104 HIS A N 1
ATOM 822 C CA . HIS A 1 104 ? -10.424 14.161 10.388 1.00 82.00 104 HIS A CA 1
ATOM 823 C C . HIS A 1 104 ? -10.810 15.409 11.182 1.00 82.00 104 HIS A C 1
ATOM 825 O O . HIS A 1 104 ? -10.851 15.350 12.406 1.00 82.00 104 HIS A O 1
ATOM 831 N N . LEU A 1 105 ? -11.199 16.494 10.504 1.00 88.62 105 LEU A N 1
ATOM 832 C CA . LEU A 1 105 ? -11.646 17.726 11.165 1.00 88.62 105 LEU A CA 1
ATOM 833 C C . LEU A 1 105 ? -12.844 17.485 12.094 1.00 88.62 105 LEU A C 1
ATOM 835 O O . LEU A 1 105 ? -12.881 18.013 13.202 1.00 88.62 105 LEU A O 1
ATOM 839 N N . ALA A 1 106 ? -13.809 16.666 11.666 1.00 87.38 106 ALA A N 1
ATOM 840 C CA . ALA A 1 106 ? -14.947 16.296 12.503 1.00 87.38 106 ALA A CA 1
ATOM 841 C C . ALA A 1 106 ? -14.522 15.458 13.721 1.00 87.38 106 ALA A C 1
ATOM 843 O O . ALA A 1 106 ? -15.013 15.688 14.824 1.00 87.38 106 ALA A O 1
ATOM 844 N N . SER A 1 107 ? -13.586 14.520 13.545 1.00 85.31 107 SER A N 1
ATOM 845 C CA . SER A 1 107 ? -13.063 13.712 14.648 1.00 85.31 107 SER A CA 1
ATOM 846 C C . SER A 1 107 ? -12.291 14.540 15.667 1.00 85.31 107 SER A C 1
ATOM 848 O O . SER A 1 107 ? -12.468 14.313 16.862 1.00 85.31 107 SER A O 1
ATOM 850 N N . GLU A 1 108 ? -11.458 15.475 15.218 1.00 88.81 108 GLU A N 1
ATOM 851 C CA . GLU A 1 108 ? -10.711 16.368 16.106 1.00 88.81 108 GLU A CA 1
ATOM 852 C C . GLU A 1 108 ? -11.657 17.292 16.876 1.00 88.81 108 GLU A C 1
ATOM 854 O O . GLU A 1 108 ? -11.496 17.463 18.080 1.00 88.81 108 GLU A O 1
ATOM 859 N N . ALA A 1 109 ? -12.715 17.798 16.234 1.00 89.94 109 ALA A N 1
ATOM 860 C CA . ALA A 1 109 ? -13.738 18.587 16.918 1.00 89.94 109 ALA A CA 1
ATOM 861 C C . ALA A 1 109 ? -14.443 17.795 18.037 1.00 89.94 109 ALA A C 1
ATOM 863 O O . ALA A 1 109 ? -14.630 18.325 19.131 1.00 89.94 109 ALA A O 1
ATOM 864 N N . CYS A 1 110 ? -14.787 16.523 17.798 1.00 87.94 110 CYS A N 1
ATOM 865 C CA . CYS A 1 110 ? -15.383 15.650 18.815 1.00 87.94 110 CYS A CA 1
ATOM 866 C C . CYS A 1 110 ? -14.436 15.382 19.999 1.00 87.94 110 CYS A C 1
ATOM 868 O O . CYS A 1 110 ? -14.870 15.369 21.151 1.00 87.94 110 CYS A O 1
ATOM 870 N N . ILE A 1 111 ? -13.144 15.166 19.728 1.00 88.12 111 ILE A N 1
ATOM 871 C CA . ILE A 1 111 ? -12.130 14.955 20.773 1.00 88.12 111 ILE A CA 1
ATOM 872 C C . ILE A 1 111 ? -11.939 16.232 21.595 1.00 88.12 111 ILE A C 1
ATOM 874 O O . ILE A 1 111 ? -11.907 16.172 22.823 1.00 88.12 111 ILE A O 1
ATOM 878 N N . GLU A 1 112 ? -11.864 17.382 20.931 1.00 90.19 112 GLU A N 1
ATOM 879 C CA . GLU A 1 112 ? -11.711 18.686 21.573 1.00 90.19 112 GLU A CA 1
ATOM 880 C C . GLU A 1 112 ? -12.915 19.029 22.463 1.00 90.19 112 GLU A C 1
ATOM 882 O O . GLU A 1 112 ? -12.756 19.527 23.578 1.00 90.19 112 GLU A O 1
ATOM 887 N N . GLU A 1 113 ? -14.132 18.719 22.013 1.00 89.44 113 GLU A N 1
ATOM 888 C CA . GLU A 1 113 ? -15.346 18.866 22.820 1.00 89.44 113 GLU A CA 1
ATOM 889 C C . GLU A 1 113 ? -15.304 17.976 24.069 1.00 89.44 113 GLU A C 1
ATOM 891 O O . GLU A 1 113 ? -15.575 18.444 25.180 1.00 89.44 113 GLU A O 1
ATOM 896 N N . TYR A 1 114 ? -14.898 16.713 23.910 1.00 89.06 114 TYR A N 1
ATOM 897 C CA . TYR A 1 114 ? -14.764 15.785 25.029 1.00 89.06 114 TYR A CA 1
ATOM 898 C C . TYR A 1 114 ? -13.716 16.267 26.043 1.00 89.06 114 TYR A C 1
ATOM 900 O O . TYR A 1 114 ? -13.957 16.271 27.254 1.00 89.06 114 TYR A O 1
ATOM 908 N N . ARG A 1 115 ? -12.568 16.740 25.546 1.00 89.00 115 ARG A N 1
ATOM 909 C CA . ARG A 1 115 ? -11.477 17.291 26.353 1.00 89.00 115 ARG A CA 1
ATOM 910 C C . ARG A 1 115 ? -11.929 18.516 27.150 1.00 89.00 115 ARG A C 1
ATOM 912 O O . ARG A 1 115 ? -11.700 18.566 28.357 1.00 89.00 115 ARG A O 1
ATOM 919 N N . LYS A 1 116 ? -12.626 19.463 26.517 1.00 91.19 116 LYS A N 1
ATOM 920 C CA . LYS A 1 116 ? -13.177 20.655 27.190 1.00 91.19 116 LYS A CA 1
ATOM 921 C C . LYS A 1 116 ? -14.166 20.309 28.297 1.00 91.19 116 LYS A C 1
ATOM 923 O O . LYS A 1 116 ? -14.227 21.015 29.301 1.00 91.19 116 LYS A O 1
ATOM 928 N N . GLY A 1 117 ? -14.964 19.257 28.115 1.00 89.00 117 GLY A N 1
ATOM 929 C CA . GLY A 1 117 ? -15.852 18.756 29.163 1.00 89.00 117 GLY A CA 1
ATOM 930 C C . GLY A 1 117 ? -15.068 18.259 30.376 1.00 89.00 117 GLY A C 1
ATOM 931 O O . GLY A 1 117 ? -15.355 18.661 31.505 1.00 89.00 117 GLY A O 1
ATOM 932 N N . LEU A 1 118 ? -14.018 17.474 30.122 1.00 88.44 118 LEU A N 1
ATOM 933 C CA . LEU A 1 118 ? -13.154 16.924 31.163 1.00 88.44 118 LEU A CA 1
ATOM 934 C C . LEU A 1 118 ? -12.400 18.018 31.937 1.00 88.44 118 LEU A C 1
ATOM 936 O O . LEU A 1 118 ? -12.339 17.965 33.163 1.00 88.44 118 LEU A O 1
ATOM 940 N N . GLU A 1 119 ? -11.901 19.048 31.247 1.00 91.75 119 GLU A N 1
ATOM 941 C CA . GLU A 1 119 ? -11.250 20.217 31.867 1.00 91.75 119 GLU A CA 1
ATOM 942 C C . GLU A 1 119 ? -12.199 21.001 32.792 1.00 91.75 119 GLU A C 1
ATOM 944 O O . GLU A 1 119 ? -11.761 21.617 33.762 1.00 91.75 119 GLU A O 1
ATOM 949 N N . LYS A 1 120 ? -13.512 20.942 32.538 1.00 92.56 120 LYS A N 1
ATOM 950 C CA . LYS A 1 120 ? -14.557 21.540 33.386 1.00 92.56 120 LYS A CA 1
ATOM 951 C C . LYS A 1 120 ? -15.054 20.604 34.495 1.00 92.56 120 LYS A C 1
ATOM 953 O O . LYS A 1 120 ? -16.015 20.943 35.184 1.00 92.56 120 LYS A O 1
ATOM 958 N N . GLY A 1 121 ? -14.442 19.430 34.660 1.00 89.69 121 GLY A N 1
ATOM 959 C CA . GLY A 1 121 ? -14.836 18.427 35.654 1.00 89.69 121 GLY A CA 1
ATOM 960 C C . GLY A 1 121 ? -16.131 17.679 35.321 1.00 89.69 121 GLY A C 1
ATOM 961 O O . GLY A 1 121 ? -16.700 17.025 36.192 1.00 89.69 121 GLY A O 1
ATOM 962 N N . GLN A 1 122 ? -16.616 17.771 34.081 1.00 89.12 122 GLN A N 1
ATOM 963 C CA . GLN A 1 122 ? -17.778 17.024 33.601 1.00 89.12 122 GLN A CA 1
ATOM 964 C C . GLN A 1 122 ? -17.300 15.816 32.792 1.00 89.12 122 GLN A C 1
ATOM 966 O O . GLN A 1 122 ? -16.338 15.922 32.041 1.00 89.12 122 GLN A O 1
ATOM 971 N N . VAL A 1 123 ? -17.972 14.668 32.918 1.00 86.62 123 VAL A N 1
ATOM 972 C CA . VAL A 1 123 ? -17.711 13.492 32.069 1.00 86.62 123 VAL A CA 1
ATOM 973 C C . VAL A 1 123 ? -18.740 13.493 30.936 1.00 86.62 123 VAL A C 1
ATOM 975 O O . VAL A 1 123 ? -19.908 13.188 31.193 1.00 86.62 123 VAL A O 1
ATOM 978 N N . PRO A 1 124 ? -18.361 13.866 29.698 1.00 85.81 124 PRO A N 1
ATOM 979 C CA . PRO A 1 124 ? -19.287 13.872 28.573 1.00 85.81 124 PRO A CA 1
ATOM 980 C C . PRO A 1 124 ? -19.708 12.447 28.205 1.00 85.81 124 PRO A C 1
ATOM 982 O O . PRO A 1 124 ? -19.013 11.472 28.494 1.00 85.81 124 PRO A O 1
ATOM 985 N N . SER A 1 125 ? -20.855 12.314 27.538 1.00 85.75 125 SER A N 1
ATOM 986 C CA . SER A 1 125 ? -21.335 11.009 27.076 1.00 85.75 125 SER A CA 1
ATOM 987 C C . SER A 1 125 ? -20.340 10.358 26.109 1.00 85.75 125 SER A C 1
ATOM 989 O O . SER A 1 125 ? -19.749 11.024 25.259 1.00 85.75 125 SER A O 1
ATOM 991 N N . LYS A 1 126 ? -20.236 9.024 26.163 1.00 81.12 126 LYS A N 1
ATOM 992 C CA . LYS A 1 126 ? -19.475 8.210 25.195 1.00 81.12 126 LYS A CA 1
ATOM 993 C C . LYS A 1 126 ? -19.886 8.455 23.737 1.00 81.12 126 LYS A C 1
ATOM 995 O O . LYS A 1 126 ? -19.114 8.185 22.827 1.00 81.12 126 LYS A O 1
ATOM 1000 N N . GLU A 1 127 ? -21.092 8.976 23.515 1.00 80.19 127 GLU A N 1
ATOM 1001 C CA . GLU A 1 127 ? -21.629 9.299 22.189 1.00 80.19 127 GLU A CA 1
ATOM 1002 C C . GLU A 1 127 ? -20.984 10.530 21.537 1.00 80.19 127 GLU A C 1
ATOM 1004 O O . GLU A 1 127 ? -21.138 10.723 20.330 1.00 80.19 127 GLU A O 1
ATOM 1009 N N . VAL A 1 128 ? -20.257 11.350 22.306 1.00 82.00 128 VAL A N 1
ATOM 1010 C CA . VAL A 1 128 ? -19.481 12.488 21.783 1.00 82.00 128 VAL A CA 1
ATOM 1011 C C . VAL A 1 128 ? -18.306 11.983 20.938 1.00 82.00 128 VAL A C 1
ATOM 1013 O O . VAL A 1 128 ? -18.008 12.543 19.886 1.00 82.00 128 VAL A O 1
ATOM 1016 N N . LEU A 1 129 ? -17.687 10.867 21.337 1.00 82.62 129 LEU A N 1
ATOM 1017 C CA . LEU A 1 129 ? -16.571 10.239 20.628 1.00 82.62 129 LEU A CA 1
ATOM 1018 C C . LEU A 1 129 ? -17.077 9.318 19.515 1.00 82.62 129 LEU A C 1
ATOM 1020 O O . LEU A 1 129 ? -17.049 8.089 19.609 1.00 82.62 129 LEU A O 1
ATOM 1024 N N . LYS A 1 130 ? -17.554 9.924 18.429 1.00 82.94 130 LYS A N 1
ATOM 1025 C CA . LYS A 1 130 ? -17.970 9.184 17.234 1.00 82.94 130 LYS A CA 1
ATOM 1026 C C . LYS A 1 130 ? -16.748 8.774 16.424 1.00 82.94 130 LYS A C 1
ATOM 1028 O O . LYS A 1 130 ? -15.828 9.556 16.217 1.00 82.94 130 LYS A O 1
ATOM 1033 N N . THR A 1 131 ? -16.763 7.547 15.921 1.00 78.56 131 THR A N 1
ATOM 1034 C CA . THR A 1 131 ? -15.730 7.041 15.007 1.00 78.56 131 THR A CA 1
ATOM 1035 C C . THR A 1 131 ? -16.189 7.045 13.557 1.00 78.56 131 THR A C 1
ATOM 1037 O O . THR A 1 131 ? -15.358 6.866 12.675 1.00 78.56 131 THR A O 1
ATOM 1040 N N . VAL A 1 132 ? -17.485 7.256 13.299 1.00 81.38 132 VAL A N 1
ATOM 1041 C CA . VAL A 1 132 ? -18.115 7.177 11.977 1.00 81.38 132 VAL A CA 1
ATOM 1042 C C . VAL A 1 132 ? -18.649 8.549 11.567 1.00 81.38 132 VAL A C 1
ATOM 1044 O O . VAL A 1 132 ? -19.501 9.115 12.250 1.00 81.38 132 VAL A O 1
ATOM 1047 N N . PHE A 1 133 ? -18.178 9.058 10.428 1.00 81.56 133 PHE A N 1
ATOM 1048 C CA . PHE A 1 133 ? -18.497 10.386 9.908 1.00 81.56 133 PHE A CA 1
ATOM 1049 C C . PHE A 1 133 ? -19.075 10.296 8.487 1.00 81.56 133 PHE A C 1
ATOM 1051 O O . PHE A 1 133 ? -18.364 9.878 7.566 1.00 81.56 133 PHE A O 1
ATOM 1058 N N . PRO A 1 134 ? -20.347 10.673 8.269 1.00 78.38 134 PRO A N 1
ATOM 1059 C CA . PRO A 1 134 ? -20.912 10.776 6.929 1.00 78.38 134 PRO A CA 1
ATOM 1060 C C . PRO A 1 134 ? -20.401 12.033 6.205 1.00 78.38 134 PRO A C 1
ATOM 1062 O O . PRO A 1 134 ? -20.216 13.092 6.804 1.00 78.38 134 PRO A O 1
ATOM 1065 N N . VAL A 1 135 ? -20.176 11.924 4.895 1.00 76.12 135 VAL A N 1
ATOM 1066 C CA . VAL A 1 135 ? -19.730 13.017 4.019 1.00 76.12 135 VAL A CA 1
ATOM 1067 C C . VAL A 1 135 ? -20.717 13.156 2.855 1.00 76.12 135 VAL A C 1
ATOM 1069 O O . VAL A 1 135 ? -20.750 12.337 1.932 1.00 76.12 135 VAL A O 1
ATOM 1072 N N . ASP A 1 136 ? -21.506 14.231 2.892 1.00 60.06 136 ASP A N 1
ATOM 1073 C CA . ASP A 1 136 ? -22.746 14.379 2.112 1.00 60.06 136 ASP A CA 1
ATOM 1074 C C . ASP A 1 136 ? -22.559 14.462 0.590 1.00 60.06 136 ASP A C 1
ATOM 1076 O O . ASP A 1 136 ? -23.416 14.012 -0.167 1.00 60.06 136 ASP A O 1
ATOM 1080 N N . LYS A 1 137 ? -21.436 15.007 0.101 1.00 61.44 137 LYS A N 1
ATOM 1081 C CA . LYS A 1 137 ? -21.309 15.372 -1.325 1.00 61.44 137 LYS A CA 1
ATOM 1082 C C . LYS A 1 137 ? -21.209 14.172 -2.278 1.00 61.44 137 LYS A C 1
ATOM 1084 O O . LYS A 1 137 ? -21.589 14.287 -3.436 1.00 61.44 137 LYS A O 1
ATOM 1089 N N . TYR A 1 138 ? -20.726 13.033 -1.785 1.00 65.06 138 TYR A N 1
ATOM 1090 C CA . TYR A 1 138 ? -20.591 11.786 -2.551 1.00 65.06 138 TYR A CA 1
ATOM 1091 C C . TYR A 1 138 ? -21.053 10.558 -1.746 1.00 65.06 138 TYR A C 1
ATOM 1093 O O . TYR A 1 138 ? -20.669 9.436 -2.064 1.00 65.06 138 TYR A O 1
ATOM 1101 N N . LYS A 1 139 ? -21.859 10.769 -0.691 1.00 70.38 139 LYS A N 1
ATOM 1102 C CA . LYS A 1 139 ? -22.324 9.721 0.237 1.00 70.38 139 LYS A CA 1
ATOM 1103 C C . LYS A 1 139 ? -21.186 8.835 0.759 1.00 70.38 139 LYS A C 1
ATOM 1105 O O . LYS A 1 139 ? -21.311 7.609 0.803 1.00 70.38 139 LYS A O 1
ATOM 1110 N N . PHE A 1 140 ? -20.066 9.450 1.145 1.00 69.69 140 PHE A N 1
ATOM 1111 C CA . PHE A 1 140 ? -19.029 8.690 1.832 1.00 69.69 140 PHE A CA 1
ATOM 1112 C C . PHE A 1 140 ? -19.425 8.469 3.287 1.00 69.69 140 PHE A C 1
ATOM 1114 O O . PHE A 1 140 ? -20.058 9.313 3.915 1.00 69.69 140 PHE A O 1
ATOM 1121 N N . THR A 1 141 ? -19.009 7.345 3.844 1.00 76.06 141 THR A N 1
ATOM 1122 C CA . THR A 1 141 ? -18.895 7.153 5.287 1.00 76.06 141 THR A CA 1
ATOM 1123 C C . THR A 1 141 ? -17.419 6.964 5.585 1.00 76.06 141 THR A C 1
ATOM 1125 O O . THR A 1 141 ? -16.763 6.174 4.922 1.00 76.06 141 THR A O 1
ATOM 1128 N N . ALA A 1 142 ? -16.861 7.723 6.514 1.00 77.50 142 ALA A N 1
ATOM 1129 C CA . ALA A 1 142 ? -15.474 7.600 6.932 1.00 77.50 142 ALA A CA 1
ATOM 1130 C C . ALA A 1 142 ? -15.439 7.058 8.359 1.00 77.50 142 ALA A C 1
ATOM 1132 O O . ALA A 1 142 ? -16.119 7.595 9.230 1.00 77.50 142 ALA A O 1
ATOM 1133 N N . THR A 1 143 ? -14.658 6.013 8.616 1.00 77.06 143 THR A N 1
ATOM 1134 C CA . THR A 1 143 ? -14.446 5.481 9.963 1.00 77.06 143 THR A CA 1
ATOM 1135 C C . THR A 1 143 ? -12.999 5.666 10.375 1.00 77.06 143 THR A C 1
ATOM 1137 O O . THR A 1 143 ? -12.104 5.183 9.683 1.00 77.06 143 THR A O 1
ATOM 1140 N N . ARG A 1 144 ? -12.761 6.336 11.503 1.00 74.69 144 ARG A N 1
ATOM 1141 C CA . ARG A 1 144 ? -11.423 6.449 12.092 1.00 74.69 144 ARG A CA 1
ATOM 1142 C C . ARG A 1 144 ? -11.037 5.105 12.711 1.00 74.69 144 ARG A C 1
ATOM 1144 O O . ARG A 1 144 ? -11.737 4.614 13.593 1.00 74.69 144 ARG A O 1
ATOM 1151 N N . ALA A 1 145 ? -9.961 4.502 12.215 1.00 71.25 145 ALA A N 1
ATOM 1152 C CA . ALA A 1 145 ? -9.440 3.221 12.697 1.00 71.25 145 ALA A CA 1
ATOM 1153 C C . ALA A 1 145 ? -8.277 3.404 13.675 1.00 71.25 145 ALA A C 1
ATOM 1155 O O . ALA A 1 145 ? -8.115 2.616 14.601 1.00 71.25 145 ALA A O 1
ATOM 1156 N N . SER A 1 146 ? -7.480 4.455 13.478 1.00 71.25 146 SER A N 1
ATOM 1157 C CA . SER A 1 146 ? -6.405 4.852 14.387 1.00 71.25 146 SER A CA 1
ATOM 1158 C C . SER A 1 146 ? -6.200 6.370 14.348 1.00 71.25 146 SER A C 1
ATOM 1160 O O . SER A 1 146 ? -6.974 7.095 13.718 1.00 71.25 146 SER A O 1
ATOM 1162 N N . VAL A 1 147 ? -5.167 6.866 15.034 1.00 69.69 147 VAL A N 1
ATOM 1163 C CA . VAL A 1 147 ? -4.828 8.298 15.048 1.00 69.69 147 VAL A CA 1
ATOM 1164 C C . VAL A 1 147 ? -4.604 8.823 13.625 1.00 69.69 147 VAL A C 1
ATOM 1166 O O . VAL A 1 147 ? -5.176 9.861 13.290 1.00 69.69 147 VAL A O 1
ATOM 1169 N N . ASP A 1 148 ? -3.934 8.024 12.787 1.00 68.38 148 ASP A N 1
ATOM 1170 C CA . ASP A 1 148 ? -3.507 8.391 11.428 1.00 68.38 148 ASP A CA 1
ATOM 1171 C C . ASP A 1 148 ? -4.198 7.575 10.320 1.00 68.38 148 ASP A C 1
ATOM 1173 O O . ASP A 1 148 ? -3.867 7.704 9.143 1.00 68.38 148 ASP A O 1
ATOM 1177 N N . SER A 1 149 ? -5.160 6.714 10.671 1.00 67.62 149 SER A N 1
ATOM 1178 C CA . SER A 1 149 ? -5.819 5.814 9.717 1.00 67.62 149 SER A CA 1
ATOM 1179 C C . SER A 1 149 ? -7.326 6.031 9.651 1.00 67.62 149 SER A C 1
ATOM 1181 O O . SER A 1 149 ? -8.032 5.970 10.664 1.00 67.62 149 SER A O 1
ATOM 1183 N N . TYR A 1 150 ? -7.824 6.212 8.425 1.00 71.88 150 TYR A N 1
ATOM 1184 C CA . TYR A 1 150 ? -9.243 6.341 8.105 1.00 71.88 150 TYR A CA 1
ATOM 1185 C C . TYR A 1 150 ? -9.645 5.312 7.051 1.00 71.88 150 TYR A C 1
ATOM 1187 O O . TYR A 1 150 ? -9.023 5.183 5.998 1.00 71.88 150 TYR A O 1
ATOM 1195 N N . HIS A 1 151 ? -10.746 4.616 7.304 1.00 73.56 151 HIS A N 1
ATOM 1196 C CA . HIS A 1 151 ? -11.410 3.772 6.322 1.00 73.56 151 HIS A CA 1
ATOM 1197 C C . HIS A 1 151 ? -12.542 4.549 5.665 1.00 73.56 151 HIS A C 1
ATOM 1199 O O . HIS A 1 151 ? -13.482 4.958 6.340 1.00 73.56 151 HIS A O 1
ATOM 1205 N N . LEU A 1 152 ? -12.482 4.717 4.349 1.00 66.62 152 LEU A N 1
ATOM 1206 C CA . LEU A 1 152 ? -13.545 5.341 3.569 1.00 66.62 152 LEU A CA 1
ATOM 1207 C C . LEU A 1 152 ? -14.470 4.286 2.963 1.00 66.62 152 LEU A C 1
ATOM 1209 O O . LEU A 1 152 ? -14.044 3.202 2.573 1.00 66.62 152 LEU A O 1
ATOM 1213 N N . PHE A 1 153 ? -15.750 4.617 2.903 1.00 71.56 153 PHE A N 1
ATOM 1214 C CA . PHE A 1 153 ? -16.832 3.795 2.389 1.00 71.56 153 PHE A CA 1
ATOM 1215 C C . PHE A 1 153 ? -17.594 4.680 1.405 1.00 71.56 153 PHE A C 1
ATOM 1217 O O . PHE A 1 153 ? -17.942 5.795 1.774 1.00 71.56 153 PHE A O 1
ATOM 1224 N N . ILE A 1 154 ? -17.884 4.223 0.190 1.00 72.25 154 ILE A N 1
ATOM 1225 C CA . ILE A 1 154 ? -18.676 4.990 -0.787 1.00 72.25 154 ILE A CA 1
ATOM 1226 C C . ILE A 1 154 ? -19.763 4.097 -1.366 1.00 72.25 154 ILE A C 1
ATOM 1228 O O . ILE A 1 154 ? -19.440 3.021 -1.844 1.00 72.25 154 ILE A O 1
ATOM 1232 N N . ASN A 1 155 ? -21.038 4.497 -1.336 1.00 61.38 155 ASN A N 1
ATOM 1233 C CA . ASN A 1 155 ? -22.138 3.748 -1.977 1.00 61.38 155 ASN A CA 1
ATOM 1234 C C . ASN A 1 155 ? -22.146 2.225 -1.693 1.00 61.38 155 ASN A C 1
ATOM 1236 O O . ASN A 1 155 ? -22.371 1.429 -2.598 1.00 61.38 155 ASN A O 1
ATOM 1240 N N . GLY A 1 156 ? -21.835 1.797 -0.464 1.00 51.25 156 GLY A N 1
ATOM 1241 C CA . GLY A 1 156 ? -21.757 0.366 -0.130 1.00 51.25 156 GLY A CA 1
ATOM 1242 C C . GLY A 1 156 ? -20.551 -0.377 -0.720 1.00 51.25 156 GLY A C 1
ATOM 1243 O O . GLY A 1 156 ? -20.423 -1.576 -0.508 1.00 51.25 156 GLY A O 1
ATOM 1244 N N . SER A 1 157 ? -19.635 0.321 -1.399 1.00 45.34 157 SER A N 1
ATOM 1245 C CA . SER A 1 157 ? -18.345 -0.199 -1.863 1.00 45.34 157 SER A CA 1
ATOM 1246 C C . SER A 1 157 ? -17.456 -0.450 -0.654 1.00 45.34 157 SER A C 1
ATOM 1248 O O . SER A 1 157 ? -16.635 0.375 -0.244 1.00 45.34 157 SER A O 1
ATOM 1250 N N . LYS A 1 158 ? -17.682 -1.600 -0.039 1.00 43.44 158 LYS A N 1
ATOM 1251 C CA . LYS A 1 158 ? -16.786 -2.233 0.900 1.00 43.44 158 LYS A CA 1
ATOM 1252 C C . LYS A 1 158 ? -16.811 -3.721 0.599 1.00 43.44 158 LYS A C 1
ATOM 1254 O O . LYS A 1 158 ? -17.812 -4.381 0.832 1.00 43.44 158 LYS A O 1
ATOM 1259 N N . CYS A 1 159 ? -15.699 -4.220 0.069 1.00 42.31 159 CYS A N 1
ATOM 1260 C CA . CYS A 1 159 ? -15.451 -5.647 -0.056 1.00 42.31 159 CYS A CA 1
ATOM 1261 C C . CYS A 1 159 ? -15.029 -6.153 1.325 1.00 42.31 159 CYS A C 1
ATOM 1263 O O . CYS A 1 159 ? -13.897 -5.947 1.764 1.00 42.31 159 CYS A O 1
ATOM 1265 N N . PHE A 1 160 ? -16.002 -6.692 2.047 1.00 35.19 160 PHE A N 1
ATOM 1266 C CA . PHE A 1 160 ? -15.802 -7.535 3.211 1.00 35.19 160 PHE A CA 1
ATOM 1267 C C . PHE A 1 160 ? -16.640 -8.765 2.948 1.00 35.19 160 PHE A C 1
ATOM 1269 O O . PHE A 1 160 ? -17.850 -8.647 2.806 1.00 35.19 160 PHE A O 1
ATOM 1276 N N . THR A 1 161 ? -15.981 -9.904 2.849 1.00 33.84 161 THR A N 1
ATOM 1277 C CA . THR A 1 161 ? -16.623 -11.162 2.494 1.00 33.84 161 THR A CA 1
ATOM 1278 C C . THR A 1 161 ? -16.150 -12.230 3.459 1.00 33.84 161 THR A C 1
ATOM 1280 O O . THR A 1 161 ? -14.952 -12.333 3.738 1.00 33.84 161 THR A O 1
ATOM 1283 N N . SER A 1 162 ? -17.099 -12.992 3.993 1.00 44.19 162 SER A N 1
ATOM 1284 C CA . SER A 1 162 ? -16.868 -14.386 4.369 1.00 44.19 162 SER A CA 1
ATOM 1285 C C . SER A 1 162 ? -16.529 -15.185 3.100 1.00 44.19 162 SER A C 1
ATOM 1287 O O . SER A 1 162 ? -16.772 -14.709 1.989 1.00 44.19 162 SER A O 1
ATOM 1289 N N . PHE A 1 163 ? -15.960 -16.387 3.225 1.00 51.44 163 PHE A N 1
ATOM 1290 C CA . PHE A 1 163 ? -15.614 -17.202 2.048 1.00 51.44 163 PHE A CA 1
ATOM 1291 C C . PHE A 1 163 ? -16.789 -17.417 1.083 1.00 51.44 163 PHE A C 1
ATOM 1293 O O . PHE A 1 163 ? -16.574 -17.415 -0.126 1.00 51.44 163 PHE A O 1
ATOM 1300 N N . ASP A 1 164 ? -18.013 -17.519 1.603 1.00 53.72 164 ASP A N 1
ATOM 1301 C CA . ASP A 1 164 ? -19.217 -17.763 0.802 1.00 53.72 164 ASP A CA 1
ATOM 1302 C C . ASP A 1 164 ? -19.671 -16.530 0.003 1.00 53.72 164 ASP A C 1
ATOM 1304 O O . ASP A 1 164 ? -20.193 -16.657 -1.100 1.00 53.72 164 ASP A O 1
ATOM 1308 N N . GLU A 1 165 ? -19.432 -15.317 0.509 1.00 55.16 165 GLU A N 1
ATOM 1309 C CA . GLU A 1 165 ? -19.773 -14.078 -0.206 1.00 55.16 165 GLU A CA 1
ATOM 1310 C C . GLU A 1 165 ? -18.638 -13.606 -1.137 1.00 55.16 165 GLU A C 1
ATOM 1312 O O . GLU A 1 165 ? -18.856 -12.770 -2.019 1.00 55.16 165 GLU A O 1
ATOM 1317 N N . ALA A 1 166 ? -17.418 -14.131 -0.960 1.00 56.47 166 ALA A N 1
ATOM 1318 C CA . ALA A 1 166 ? -16.240 -13.756 -1.745 1.00 56.47 166 ALA A CA 1
ATOM 1319 C C . ALA A 1 166 ? -16.423 -14.044 -3.240 1.00 56.47 166 ALA A C 1
ATOM 1321 O O . ALA A 1 166 ? -15.961 -13.263 -4.067 1.00 56.47 166 ALA A O 1
ATOM 1322 N N . GLU A 1 167 ? -17.124 -15.122 -3.585 1.00 61.19 167 GLU A N 1
ATOM 1323 C CA . GLU A 1 167 ? -17.373 -15.533 -4.968 1.00 61.19 167 GLU A CA 1
ATOM 1324 C C . GLU A 1 167 ? -18.318 -14.561 -5.697 1.00 61.19 167 GLU A C 1
ATOM 1326 O O . GLU A 1 167 ? -17.974 -14.019 -6.751 1.00 61.19 167 GLU A O 1
ATOM 1331 N N . GLU A 1 168 ? -19.472 -14.249 -5.096 1.00 62.06 168 GLU A N 1
ATOM 1332 C CA . GLU A 1 168 ? -20.464 -13.342 -5.688 1.00 62.06 168 GLU A CA 1
ATOM 1333 C C . GLU A 1 168 ? -19.917 -11.909 -5.812 1.00 62.06 168 GLU A C 1
ATOM 1335 O O . GLU A 1 168 ? -20.152 -11.211 -6.805 1.00 62.06 168 GLU A O 1
ATOM 1340 N N . GLN A 1 169 ? -19.139 -11.464 -4.823 1.00 61.59 169 GLN A N 1
ATOM 1341 C CA . GLN A 1 169 ? -18.524 -10.139 -4.847 1.00 61.59 169 GLN A CA 1
ATOM 1342 C C . GLN A 1 169 ? -17.324 -10.065 -5.786 1.00 61.59 169 GLN A C 1
ATOM 1344 O O . GLN A 1 169 ? -17.112 -9.008 -6.381 1.00 61.59 169 GLN A O 1
ATOM 1349 N N . LEU A 1 170 ? -16.560 -11.148 -5.970 1.00 66.81 170 LEU A N 1
ATOM 1350 C CA . LEU A 1 170 ? -15.518 -11.193 -6.993 1.00 66.81 170 LEU A CA 1
ATOM 1351 C C . LEU A 1 170 ? -16.160 -11.007 -8.371 1.00 66.81 170 LEU A C 1
ATOM 1353 O O . LEU A 1 170 ? -15.741 -10.117 -9.108 1.00 66.81 170 LEU A O 1
ATOM 1357 N N . ALA A 1 171 ? -17.226 -11.747 -8.683 1.00 67.38 171 ALA A N 1
ATOM 1358 C CA . ALA A 1 171 ? -17.940 -11.615 -9.954 1.00 67.38 171 ALA A CA 1
ATOM 1359 C C . ALA A 1 171 ? -18.414 -10.168 -10.204 1.00 67.38 171 ALA A C 1
ATOM 1361 O O . ALA A 1 171 ? -18.106 -9.591 -11.252 1.00 67.38 171 ALA A O 1
ATOM 1362 N N . A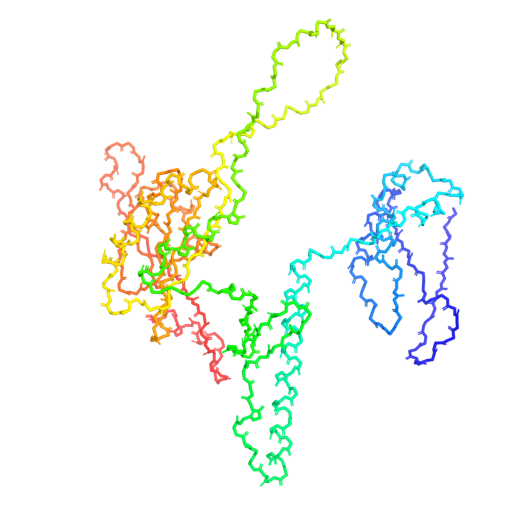RG A 1 172 ? -19.059 -9.536 -9.208 1.00 64.75 172 ARG A N 1
ATOM 1363 C CA . ARG A 1 172 ? -19.518 -8.131 -9.274 1.00 64.75 172 ARG A CA 1
ATOM 1364 C C . ARG A 1 172 ? -18.372 -7.122 -9.371 1.00 64.75 172 ARG A C 1
ATOM 1366 O O . ARG A 1 172 ? -18.416 -6.209 -10.190 1.00 64.75 172 ARG A O 1
ATOM 1373 N N . ALA A 1 173 ? -17.330 -7.260 -8.553 1.00 64.56 173 ALA A N 1
ATOM 1374 C CA . ALA A 1 173 ? -16.189 -6.341 -8.547 1.00 64.56 173 ALA A CA 1
ATOM 1375 C C . ALA A 1 173 ? -15.413 -6.407 -9.862 1.00 64.56 173 ALA A C 1
ATOM 1377 O O . ALA A 1 173 ? -14.895 -5.401 -10.353 1.00 64.56 173 ALA A O 1
ATOM 1378 N N . LEU A 1 174 ? -15.359 -7.593 -10.457 1.00 67.00 174 LEU A N 1
ATOM 1379 C CA . LEU A 1 174 ? -14.717 -7.775 -11.731 1.00 67.00 174 LEU A CA 1
ATOM 1380 C C . LEU A 1 174 ? -15.503 -7.055 -12.863 1.00 67.00 174 LEU A C 1
ATOM 1382 O O . LEU A 1 174 ? -14.872 -6.590 -13.808 1.00 67.00 174 LEU A O 1
ATOM 1386 N N . GLU A 1 175 ? -16.829 -6.848 -12.780 1.00 66.75 175 GLU A N 1
ATOM 1387 C CA . GLU A 1 175 ? -17.606 -6.073 -13.783 1.00 66.75 175 GLU A CA 1
ATOM 1388 C C . GLU A 1 175 ? -17.140 -4.623 -13.955 1.00 66.75 175 GLU A C 1
ATOM 1390 O O . GLU A 1 175 ? -17.316 -4.040 -15.026 1.00 66.75 175 GLU A O 1
ATOM 1395 N N . VAL A 1 176 ? -16.500 -4.055 -12.932 1.00 66.44 176 VAL A N 1
ATOM 1396 C CA . VAL A 1 176 ? -15.937 -2.699 -12.969 1.00 66.44 176 VAL A CA 1
ATOM 1397 C C . VAL A 1 176 ? -14.707 -2.626 -13.881 1.00 66.44 176 VAL A C 1
ATOM 1399 O O . VAL A 1 176 ? -14.397 -1.563 -14.426 1.00 66.44 176 VAL A O 1
ATOM 1402 N N . PHE A 1 177 ? -14.000 -3.742 -14.084 1.00 64.50 177 PHE A N 1
ATOM 1403 C CA . PHE A 1 177 ? -12.836 -3.757 -14.961 1.00 64.50 177 PHE A CA 1
ATOM 1404 C C . PHE A 1 177 ? -13.271 -3.709 -16.431 1.00 64.50 177 PHE A C 1
ATOM 1406 O O . PHE A 1 177 ? -14.118 -4.502 -16.859 1.00 64.50 177 PHE A O 1
ATOM 1413 N N . PRO A 1 178 ? -12.669 -2.824 -17.248 1.00 63.12 178 PRO A N 1
ATOM 1414 C CA . PRO A 1 178 ? -12.990 -2.751 -18.662 1.00 63.12 178 PRO A CA 1
ATOM 1415 C C . PRO A 1 178 ? -12.659 -4.089 -19.327 1.00 63.12 178 PRO A C 1
ATOM 1417 O O . PRO A 1 178 ? -11.502 -4.514 -19.365 1.00 63.12 178 PRO A O 1
ATOM 1420 N N . ARG A 1 179 ? -13.683 -4.756 -19.876 1.00 63.88 179 ARG A N 1
ATOM 1421 C CA . ARG A 1 179 ? -13.480 -5.942 -20.714 1.00 63.88 179 ARG A CA 1
ATOM 1422 C C . ARG A 1 179 ? -12.567 -5.570 -21.875 1.00 63.88 179 ARG A C 1
ATOM 1424 O O . ARG A 1 179 ? -12.708 -4.490 -22.458 1.00 63.88 179 ARG A O 1
ATOM 1431 N N . ALA A 1 180 ? -11.655 -6.471 -22.234 1.00 57.00 180 ALA A N 1
ATOM 1432 C CA . ALA A 1 180 ? -10.877 -6.312 -23.450 1.00 57.00 180 ALA A CA 1
ATOM 1433 C C . ALA A 1 180 ? -11.850 -6.067 -24.616 1.00 57.00 180 ALA A C 1
ATOM 1435 O O . ALA A 1 180 ? -12.666 -6.930 -24.940 1.00 57.00 180 ALA A O 1
ATOM 1436 N N . ARG A 1 181 ? -11.809 -4.874 -25.226 1.00 44.28 181 ARG A N 1
ATOM 1437 C CA . ARG A 1 181 ? -12.541 -4.622 -26.471 1.00 44.28 181 ARG A CA 1
ATOM 1438 C C . ARG A 1 181 ? -12.064 -5.668 -27.472 1.00 44.28 181 ARG A C 1
ATOM 1440 O O . ARG A 1 181 ? -10.926 -5.593 -27.933 1.00 44.28 181 ARG A O 1
ATOM 1447 N N . ALA A 1 182 ? -12.933 -6.606 -27.839 1.00 40.88 182 ALA A N 1
ATOM 1448 C CA . ALA A 1 182 ? -12.797 -7.282 -29.115 1.00 40.88 182 ALA A CA 1
ATOM 1449 C C . ALA A 1 182 ? -12.792 -6.167 -30.164 1.00 40.88 182 ALA A C 1
ATOM 1451 O O . ALA A 1 182 ? -13.790 -5.459 -30.325 1.00 40.88 182 ALA A O 1
ATOM 1452 N N . LYS A 1 183 ? -11.644 -5.917 -30.806 1.00 39.31 183 LYS A N 1
ATOM 1453 C CA . LYS A 1 183 ? -11.610 -5.018 -31.960 1.00 39.31 183 LYS A CA 1
ATOM 1454 C C . LYS A 1 183 ? -12.644 -5.558 -32.942 1.00 39.31 183 LYS A C 1
ATOM 1456 O O . LYS A 1 183 ? -12.546 -6.706 -33.376 1.00 39.31 183 LYS A O 1
ATOM 1461 N N . SER A 1 184 ? -13.645 -4.741 -33.260 1.00 31.95 184 SER A N 1
ATOM 1462 C CA . SER A 1 184 ? -14.520 -5.014 -34.386 1.00 31.95 184 SER A CA 1
ATOM 1463 C C . SER A 1 184 ? -13.635 -5.232 -35.610 1.00 31.95 184 SER A C 1
ATOM 1465 O O . SER A 1 184 ? -12.720 -4.449 -35.877 1.00 31.95 184 SER A O 1
ATOM 1467 N N . LYS A 1 185 ? -13.879 -6.324 -36.340 1.00 35.00 185 LYS A N 1
ATOM 1468 C CA . LYS A 1 185 ? -13.383 -6.479 -37.706 1.00 35.00 185 LYS A CA 1
ATOM 1469 C C . LYS A 1 185 ? -13.905 -5.282 -38.505 1.00 35.00 185 LYS A C 1
ATOM 1471 O O . LYS A 1 185 ? -15.047 -5.294 -38.952 1.00 35.00 185 LYS A O 1
ATOM 1476 N N . LYS A 1 186 ? -13.102 -4.225 -38.644 1.00 34.00 186 LYS A N 1
ATOM 1477 C CA . LYS A 1 186 ? -13.319 -3.232 -39.695 1.00 34.00 186 LYS A CA 1
ATOM 1478 C C . LYS A 1 186 ? -12.884 -3.883 -41.000 1.00 34.00 186 LYS A C 1
ATOM 1480 O O . LYS A 1 186 ? -11.799 -4.455 -41.069 1.00 34.00 186 LYS A O 1
ATOM 1485 N N . GLY A 1 187 ? -13.798 -3.853 -41.964 1.00 30.69 187 GLY A N 1
ATOM 1486 C CA . GLY A 1 187 ? -13.679 -4.496 -43.258 1.00 30.69 187 GLY A CA 1
ATOM 1487 C C . GLY A 1 187 ? -12.377 -4.160 -43.972 1.00 30.69 187 GLY A C 1
ATOM 1488 O O . GLY A 1 187 ? -11.852 -3.051 -43.893 1.00 30.69 187 GLY A O 1
ATOM 1489 N N . PHE A 1 188 ? -11.879 -5.179 -44.652 1.00 36.69 188 PHE A N 1
ATOM 1490 C CA . PHE A 1 188 ? -10.862 -5.092 -45.675 1.00 36.69 188 PHE A CA 1
ATOM 1491 C C . PHE A 1 188 ? -11.489 -4.389 -46.885 1.00 36.69 188 PHE A C 1
ATOM 1493 O O . PHE A 1 188 ? -12.234 -5.021 -47.624 1.00 36.69 188 PHE A O 1
ATOM 1500 N N . GLU A 1 189 ? -11.218 -3.099 -47.073 1.00 31.97 189 GLU A N 1
ATOM 1501 C CA . GLU A 1 189 ? -11.358 -2.470 -48.385 1.00 31.97 189 GLU A CA 1
ATOM 1502 C C . GLU A 1 189 ? -10.115 -1.649 -48.724 1.00 31.97 189 GLU A C 1
ATOM 1504 O O . GLU A 1 189 ? -9.542 -0.909 -47.924 1.00 31.97 189 GLU A O 1
ATOM 1509 N N . THR A 1 190 ? -9.692 -1.898 -49.950 1.00 40.75 190 THR A N 1
ATOM 1510 C CA . THR A 1 190 ? -8.543 -1.423 -50.703 1.00 40.75 190 THR A CA 1
ATOM 1511 C C . THR A 1 190 ? -8.432 0.097 -50.757 1.00 40.75 190 THR A C 1
ATOM 1513 O O . THR A 1 190 ? -9.326 0.768 -51.261 1.00 40.75 190 THR A O 1
ATOM 1516 N N . SER A 1 191 ? -7.267 0.629 -50.384 1.00 33.47 191 SER A N 1
ATOM 1517 C CA . SER A 1 191 ? -6.771 1.879 -50.961 1.00 33.47 191 SER A CA 1
ATOM 1518 C C . SER A 1 191 ? -5.262 1.778 -51.158 1.00 33.47 191 SER A C 1
ATOM 1520 O O . SER A 1 191 ? -4.459 1.937 -50.240 1.00 33.47 191 SER A O 1
ATOM 1522 N N . LEU A 1 192 ? -4.909 1.406 -52.386 1.00 45.84 192 LEU A N 1
ATOM 1523 C CA . LEU A 1 192 ? -3.589 1.562 -52.969 1.00 45.84 192 LEU A CA 1
ATOM 1524 C C . LEU A 1 192 ? -3.362 3.057 -53.202 1.00 45.84 192 LEU A C 1
ATOM 1526 O O . LEU A 1 192 ? -3.969 3.612 -54.110 1.00 45.84 192 LEU A O 1
ATOM 1530 N N . LEU A 1 193 ? -2.480 3.686 -52.429 1.00 40.62 193 LEU A N 1
ATOM 1531 C CA . LEU A 1 193 ? -1.689 4.831 -52.882 1.00 40.62 193 LEU A CA 1
ATOM 1532 C C . LEU A 1 193 ? -0.445 4.947 -51.999 1.00 40.62 193 LEU A C 1
ATOM 1534 O O . LEU A 1 193 ? -0.517 5.131 -50.786 1.00 40.62 193 LEU A O 1
ATOM 1538 N N . ALA A 1 194 ? 0.700 4.752 -52.645 1.00 44.44 194 ALA A N 1
ATOM 1539 C CA . ALA A 1 194 ? 2.022 4.913 -52.078 1.00 44.44 194 ALA A CA 1
ATOM 1540 C C . ALA A 1 194 ? 2.310 6.398 -51.823 1.00 44.44 194 ALA A C 1
ATOM 1542 O O . ALA A 1 194 ? 2.084 7.221 -52.706 1.00 44.44 194 ALA A O 1
ATOM 1543 N N . ASP A 1 195 ? 2.881 6.714 -50.660 1.00 38.72 195 ASP A N 1
ATOM 1544 C CA . ASP A 1 195 ? 3.635 7.952 -50.469 1.00 38.72 195 ASP A CA 1
ATOM 1545 C C . ASP A 1 195 ? 4.964 7.648 -49.758 1.00 38.72 195 ASP A C 1
ATOM 1547 O O . ASP A 1 195 ? 5.021 7.084 -48.660 1.00 38.72 195 ASP A O 1
ATOM 1551 N N . LEU A 1 196 ? 6.049 7.962 -50.463 1.00 48.34 196 LEU A N 1
ATOM 1552 C CA . LEU A 1 196 ? 7.448 7.748 -50.110 1.00 48.34 196 LEU A CA 1
ATOM 1553 C C . LEU A 1 196 ? 7.945 8.959 -49.309 1.00 48.34 196 LEU A C 1
ATOM 1555 O O . LEU A 1 196 ? 8.636 9.830 -49.827 1.00 48.34 196 LEU A O 1
ATOM 1559 N N . GLY A 1 197 ? 7.613 8.999 -48.018 1.00 37.88 197 GLY A N 1
ATOM 1560 C CA . GLY A 1 197 ? 8.078 10.020 -47.075 1.00 37.88 197 GLY A CA 1
ATOM 1561 C C . GLY A 1 197 ? 8.858 9.411 -45.913 1.00 37.88 197 GLY A C 1
ATOM 1562 O O . GLY A 1 197 ? 8.308 9.163 -44.841 1.00 37.88 197 GLY A O 1
ATOM 1563 N N . GLY A 1 198 ? 10.155 9.167 -46.105 1.00 47.88 198 GLY A N 1
ATOM 1564 C CA . GLY A 1 198 ? 11.046 8.662 -45.064 1.00 47.88 198 GLY A CA 1
ATOM 1565 C C . GLY A 1 198 ? 11.190 9.633 -43.889 1.00 47.88 198 GLY A C 1
ATOM 1566 O O . GLY A 1 198 ? 11.952 10.593 -43.960 1.00 47.88 198 GLY A O 1
ATOM 1567 N N . LYS A 1 199 ? 10.525 9.342 -42.765 1.00 41.16 199 LYS A N 1
ATOM 1568 C CA . LYS A 1 199 ? 10.916 9.828 -41.434 1.00 41.16 199 LYS A CA 1
ATOM 1569 C C . LYS A 1 199 ? 10.794 8.691 -40.429 1.00 41.16 199 LYS A C 1
ATOM 1571 O O . LYS A 1 199 ? 9.706 8.188 -40.160 1.00 41.16 199 LYS A O 1
ATOM 1576 N N . ARG A 1 200 ? 11.948 8.297 -39.885 1.00 44.59 200 ARG A N 1
ATOM 1577 C CA . ARG A 1 200 ? 12.120 7.367 -38.765 1.00 44.59 200 ARG A CA 1
ATOM 1578 C C . ARG A 1 200 ? 11.196 7.765 -37.606 1.00 44.59 200 ARG A C 1
ATOM 1580 O O . ARG A 1 200 ? 11.550 8.618 -36.799 1.00 44.59 200 ARG A O 1
ATOM 1587 N N . LYS A 1 201 ? 10.026 7.137 -37.510 1.00 43.19 201 LYS A N 1
ATOM 1588 C CA . LYS A 1 201 ? 9.339 6.964 -36.229 1.00 43.19 201 LYS A CA 1
ATOM 1589 C C . LYS A 1 201 ? 10.018 5.782 -35.530 1.00 43.19 201 LYS A C 1
ATOM 1591 O O . LYS A 1 201 ? 10.286 4.789 -36.212 1.00 43.19 201 LYS A O 1
ATOM 1596 N N . PRO A 1 202 ? 10.337 5.857 -34.225 1.00 37.47 202 PRO A N 1
ATOM 1597 C CA . PRO A 1 202 ? 10.707 4.656 -33.492 1.00 37.47 202 PRO A CA 1
ATOM 1598 C C . PRO A 1 202 ? 9.580 3.644 -33.696 1.00 37.47 202 PRO A C 1
ATOM 1600 O O . PRO A 1 202 ? 8.404 4.018 -33.654 1.00 37.47 202 PRO A O 1
ATOM 1603 N N . ALA A 1 203 ? 9.946 2.400 -34.010 1.00 37.59 203 ALA A N 1
ATOM 1604 C CA . ALA A 1 203 ? 8.979 1.326 -34.161 1.00 37.59 203 ALA A CA 1
ATOM 1605 C C . ALA A 1 203 ? 8.023 1.378 -32.958 1.00 37.59 203 ALA A C 1
ATOM 1607 O O . ALA A 1 203 ? 8.513 1.498 -31.826 1.00 37.59 203 ALA A O 1
ATOM 1608 N N . PRO A 1 204 ? 6.692 1.349 -33.161 1.00 40.59 204 PRO A N 1
ATOM 1609 C CA . PRO A 1 204 ? 5.796 1.162 -32.037 1.00 40.59 204 PRO A CA 1
ATOM 1610 C C . PRO A 1 204 ? 6.287 -0.094 -31.326 1.00 40.59 204 PRO A C 1
ATOM 1612 O O . PRO A 1 204 ? 6.490 -1.128 -31.970 1.00 40.59 204 PRO A O 1
ATOM 1615 N N . ARG A 1 205 ? 6.571 0.021 -30.022 1.00 39.38 205 ARG A N 1
ATOM 1616 C CA . ARG A 1 205 ? 6.756 -1.160 -29.181 1.00 39.38 205 ARG A CA 1
ATOM 1617 C C . ARG A 1 205 ? 5.600 -2.081 -29.535 1.00 39.38 205 ARG A C 1
ATOM 1619 O O . ARG A 1 205 ? 4.448 -1.660 -29.474 1.00 39.38 205 ARG A O 1
ATOM 1626 N N . ILE A 1 206 ? 5.925 -3.289 -29.974 1.00 45.09 206 ILE A N 1
ATOM 1627 C CA . ILE A 1 206 ? 4.949 -4.361 -30.064 1.00 45.09 206 ILE A CA 1
ATOM 1628 C C . ILE A 1 206 ? 4.530 -4.575 -28.610 1.00 45.09 206 ILE A C 1
ATOM 1630 O O . ILE A 1 206 ? 5.226 -5.241 -27.848 1.00 45.09 206 ILE A O 1
ATOM 1634 N N . GLU A 1 207 ? 3.479 -3.877 -28.182 1.00 39.84 207 GLU A N 1
ATOM 1635 C CA . GLU A 1 207 ? 2.769 -4.192 -26.955 1.00 39.84 207 GLU A CA 1
ATOM 1636 C C . GLU A 1 207 ? 2.264 -5.608 -27.180 1.00 39.84 207 GLU A C 1
ATOM 1638 O O . GLU A 1 207 ? 1.354 -5.836 -27.978 1.00 39.84 207 GLU A O 1
ATOM 1643 N N . ASN A 1 208 ? 2.948 -6.579 -26.574 1.00 39.00 208 ASN A N 1
ATOM 1644 C CA . ASN A 1 208 ? 2.495 -7.954 -26.589 1.00 39.00 208 ASN A CA 1
ATOM 1645 C C . ASN A 1 208 ? 1.039 -7.925 -26.113 1.00 39.00 208 ASN A C 1
ATOM 1647 O O . ASN A 1 208 ? 0.774 -7.571 -24.966 1.00 39.00 208 ASN A O 1
ATOM 1651 N N . GLU A 1 209 ? 0.093 -8.316 -26.971 1.00 43.31 209 GLU A N 1
ATOM 1652 C CA . GLU A 1 209 ? -1.351 -8.337 -26.671 1.00 43.31 209 GLU A CA 1
ATOM 1653 C C . GLU A 1 209 ? -1.710 -9.246 -25.465 1.00 43.31 209 GLU A C 1
ATOM 1655 O O . GLU A 1 209 ? -2.862 -9.305 -25.041 1.00 43.31 209 GLU A O 1
ATOM 1660 N N . SER A 1 210 ? -0.698 -9.909 -24.893 1.00 52.41 210 SER A N 1
ATOM 1661 C CA . SER A 1 210 ? -0.683 -10.758 -23.704 1.00 52.41 210 SER A CA 1
ATOM 1662 C C . SER A 1 210 ? -0.358 -10.031 -22.384 1.00 52.41 210 SER A C 1
ATOM 1664 O O . SER A 1 210 ? -0.349 -10.693 -21.341 1.00 52.41 210 SER A O 1
ATOM 1666 N N . GLU A 1 211 ? -0.043 -8.730 -22.361 1.00 59.78 211 GLU A N 1
ATOM 1667 C CA . GLU A 1 211 ? 0.246 -8.049 -21.088 1.00 59.78 211 GLU A CA 1
ATOM 1668 C C . GLU A 1 211 ? -1.033 -7.845 -20.265 1.00 59.78 211 GLU A C 1
ATOM 1670 O O . GLU A 1 211 ? -1.825 -6.921 -20.457 1.00 59.78 211 GLU A O 1
ATOM 1675 N N . LEU A 1 212 ? -1.234 -8.757 -19.315 1.00 70.94 212 LEU A N 1
ATOM 1676 C CA . LEU A 1 212 ? -2.174 -8.587 -18.221 1.00 70.94 212 LEU A CA 1
ATOM 1677 C C . LEU A 1 212 ? -1.687 -7.403 -17.369 1.00 70.94 212 LEU A C 1
ATOM 1679 O O . LEU A 1 212 ? -0.532 -7.385 -16.938 1.00 70.94 212 LEU A O 1
ATOM 1683 N N . MET A 1 213 ? -2.555 -6.427 -17.102 1.00 71.12 213 MET A N 1
ATOM 1684 C CA . MET A 1 213 ? -2.208 -5.221 -16.331 1.00 71.12 213 MET A CA 1
ATOM 1685 C C . MET A 1 213 ? -3.025 -5.073 -15.045 1.00 71.12 213 MET A 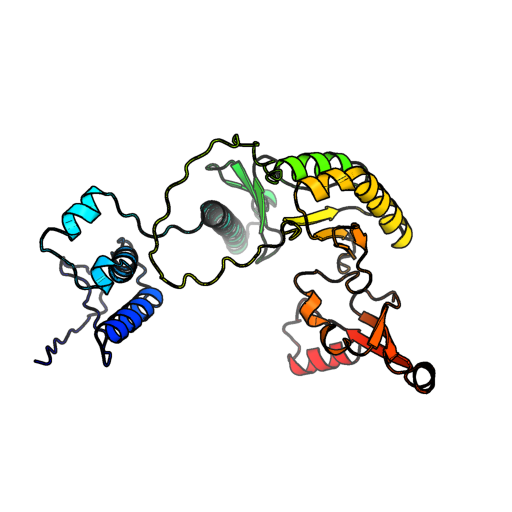C 1
ATOM 1687 O O . MET A 1 213 ? -2.573 -4.417 -14.109 1.00 71.12 213 MET A O 1
ATOM 1691 N N . GLY A 1 214 ? -4.210 -5.683 -14.976 1.00 74.38 214 GLY A N 1
ATOM 1692 C CA . GLY A 1 214 ? -5.113 -5.529 -13.841 1.00 74.38 214 GLY A CA 1
ATOM 1693 C C . GLY A 1 214 ? -4.527 -6.105 -12.552 1.00 74.38 214 GLY A C 1
ATOM 1694 O O . GLY A 1 214 ? -3.887 -7.156 -12.552 1.00 74.38 214 GLY A O 1
ATOM 1695 N N . VAL A 1 215 ? -4.759 -5.420 -11.440 1.00 79.88 215 VAL A N 1
ATOM 1696 C CA . VAL A 1 215 ? -4.411 -5.889 -10.098 1.00 79.88 215 VAL A CA 1
ATOM 1697 C C . VAL A 1 215 ? -5.701 -5.943 -9.301 1.00 79.88 215 VAL A C 1
ATOM 1699 O O . VAL A 1 215 ? -6.396 -4.935 -9.206 1.00 79.88 215 VAL A O 1
ATOM 1702 N N . CYS A 1 216 ? -6.016 -7.103 -8.738 1.00 78.69 216 CYS A N 1
ATOM 1703 C CA . CYS A 1 216 ? -7.166 -7.280 -7.865 1.00 78.69 216 CYS A CA 1
ATOM 1704 C C . CYS A 1 216 ? -6.671 -7.662 -6.469 1.00 78.69 216 CYS A C 1
ATOM 1706 O O . CYS A 1 216 ? -5.869 -8.583 -6.331 1.00 78.69 216 CYS A O 1
ATOM 1708 N N . ASN A 1 217 ? -7.131 -6.949 -5.447 1.00 81.50 217 ASN A N 1
ATOM 1709 C CA . ASN A 1 217 ? -6.869 -7.289 -4.055 1.00 81.50 217 ASN A CA 1
ATOM 1710 C C . ASN A 1 217 ? -8.217 -7.525 -3.376 1.00 81.50 217 ASN A C 1
ATOM 1712 O O . ASN A 1 217 ? -9.080 -6.647 -3.399 1.00 81.50 217 ASN A O 1
ATOM 1716 N N . VAL A 1 218 ? -8.386 -8.703 -2.792 1.00 79.19 218 VAL A N 1
ATOM 1717 C CA . VAL A 1 218 ? -9.604 -9.139 -2.111 1.00 79.19 218 VAL A CA 1
ATOM 1718 C C . VAL A 1 218 ? -9.276 -9.281 -0.635 1.00 79.19 218 VAL A C 1
ATOM 1720 O O . VAL A 1 218 ? -8.342 -9.993 -0.282 1.00 79.19 218 VAL A O 1
ATOM 1723 N N . ALA A 1 219 ? -10.010 -8.590 0.232 1.00 77.56 219 ALA A N 1
ATOM 1724 C CA . ALA A 1 219 ? -9.804 -8.662 1.673 1.00 77.56 219 ALA A CA 1
ATOM 1725 C C . ALA A 1 219 ? -10.903 -9.505 2.329 1.00 77.56 219 ALA A C 1
ATOM 1727 O O . ALA A 1 219 ? -12.090 -9.209 2.204 1.00 77.56 219 ALA A O 1
ATOM 1728 N N . ILE A 1 220 ? -10.490 -10.535 3.060 1.00 74.81 220 ILE A N 1
ATOM 1729 C CA . ILE A 1 220 ? -11.333 -11.442 3.834 1.00 74.81 220 ILE A CA 1
ATOM 1730 C C . ILE A 1 220 ? -11.106 -11.112 5.310 1.00 74.81 220 ILE A C 1
ATOM 1732 O O . ILE A 1 220 ? -9.971 -11.095 5.794 1.00 74.81 220 ILE A O 1
ATOM 1736 N N . ARG A 1 221 ? -12.185 -10.778 6.022 1.00 63.50 221 ARG A N 1
ATOM 1737 C CA . ARG A 1 221 ? -12.120 -10.331 7.426 1.00 63.50 221 ARG A CA 1
ATOM 1738 C C . ARG A 1 221 ? -12.185 -11.476 8.422 1.00 63.50 221 ARG A C 1
ATOM 1740 O O . ARG A 1 221 ? -11.625 -11.339 9.504 1.00 63.50 221 ARG A O 1
ATOM 1747 N N . ASP A 1 222 ? -12.918 -12.530 8.093 1.00 62.66 222 ASP A N 1
ATOM 1748 C CA . ASP A 1 222 ? -13.110 -13.653 8.995 1.00 62.66 222 ASP A CA 1
ATOM 1749 C C . ASP A 1 222 ? -12.777 -14.934 8.260 1.00 62.66 222 ASP A C 1
ATOM 1751 O O . ASP A 1 222 ? -13.466 -15.329 7.320 1.00 62.66 222 ASP A O 1
ATOM 1755 N N . VAL A 1 223 ? -11.673 -15.532 8.675 1.00 60.19 223 VAL A N 1
ATOM 1756 C CA . VAL A 1 223 ? -11.215 -16.812 8.156 1.00 60.19 223 VAL A CA 1
ATOM 1757 C C . VAL A 1 223 ? -11.473 -17.930 9.173 1.00 60.19 223 VAL A C 1
ATOM 1759 O O . VAL A 1 223 ? -11.248 -19.096 8.877 1.00 60.19 223 VAL A O 1
ATOM 1762 N N . GLY A 1 224 ? -12.033 -17.613 10.349 1.00 61.25 224 GLY A N 1
ATOM 1763 C CA . GLY A 1 224 ? -12.099 -18.569 11.454 1.00 61.25 224 GLY A CA 1
ATOM 1764 C C . GLY A 1 224 ? -10.714 -19.134 11.798 1.00 61.25 224 GLY A C 1
ATOM 1765 O O . GLY A 1 224 ? -9.693 -18.549 11.437 1.00 61.25 224 GLY A O 1
ATOM 1766 N N . ASP A 1 225 ? -10.696 -20.295 12.451 1.00 62.56 225 ASP A N 1
ATOM 1767 C CA . ASP A 1 225 ? -9.479 -21.065 12.751 1.00 62.56 225 ASP A CA 1
ATOM 1768 C C . ASP A 1 225 ? -9.179 -22.088 11.638 1.00 62.56 225 ASP A C 1
ATOM 1770 O O . ASP A 1 225 ? -8.846 -23.244 11.898 1.00 62.56 225 ASP A O 1
ATOM 1774 N N . LEU A 1 226 ? -9.394 -21.706 10.375 1.00 67.44 226 LEU A N 1
ATOM 1775 C CA . LEU A 1 226 ? -9.100 -22.575 9.237 1.00 67.44 226 LEU A CA 1
ATOM 1776 C C . LEU A 1 226 ? -7.589 -22.608 8.983 1.00 67.44 226 LEU A C 1
ATOM 1778 O O . LEU A 1 226 ? -6.928 -21.572 8.956 1.00 67.44 226 LEU A O 1
ATOM 1782 N N . ASP A 1 227 ? -7.054 -23.802 8.732 1.00 75.69 227 ASP A N 1
ATOM 1783 C CA . ASP A 1 227 ? -5.646 -23.970 8.372 1.00 75.69 227 ASP A CA 1
ATOM 1784 C C . ASP A 1 227 ? -5.321 -23.304 7.025 1.00 75.69 227 ASP A C 1
ATOM 1786 O O . ASP A 1 227 ? -6.125 -23.315 6.086 1.00 75.69 227 ASP A O 1
ATOM 1790 N N . ASP A 1 228 ? -4.076 -22.845 6.869 1.00 77.50 228 ASP A N 1
ATOM 1791 C CA . ASP A 1 228 ? -3.561 -22.222 5.638 1.00 77.50 228 ASP A CA 1
ATOM 1792 C C . ASP A 1 228 ? -3.785 -23.081 4.375 1.00 77.50 228 ASP A C 1
ATOM 1794 O O . ASP A 1 228 ? -3.971 -22.548 3.278 1.00 77.50 228 ASP A O 1
ATOM 1798 N N . ASN A 1 229 ? -3.801 -24.411 4.511 1.00 81.44 229 ASN A N 1
ATOM 1799 C CA . ASN A 1 229 ? -4.068 -25.346 3.410 1.00 81.44 229 ASN A CA 1
ATOM 1800 C C . ASN A 1 229 ? -5.554 -25.417 3.025 1.00 81.44 229 ASN A C 1
ATOM 1802 O O . ASN A 1 229 ? -5.894 -25.606 1.852 1.00 81.44 229 ASN A O 1
ATOM 1806 N N . GLN A 1 230 ? -6.448 -25.265 4.002 1.00 81.75 230 GLN A N 1
ATOM 1807 C CA . GLN A 1 230 ? -7.892 -25.249 3.768 1.00 81.75 230 GLN A CA 1
ATOM 1808 C C . GLN A 1 230 ? -8.297 -23.933 3.103 1.00 81.75 230 GLN A C 1
ATOM 1810 O O . GLN A 1 230 ? -9.003 -23.949 2.093 1.00 81.75 230 GLN A O 1
ATOM 1815 N N . ILE A 1 231 ? -7.747 -22.819 3.595 1.00 81.94 231 ILE A N 1
ATOM 1816 C CA . ILE A 1 231 ? -7.887 -21.484 3.002 1.00 81.94 231 ILE A CA 1
ATOM 1817 C C . ILE A 1 231 ? -7.425 -21.502 1.544 1.00 81.94 231 ILE A C 1
ATOM 1819 O O . ILE A 1 231 ? -8.156 -21.075 0.650 1.00 81.94 231 ILE A O 1
ATOM 1823 N N . PHE A 1 232 ? -6.241 -22.065 1.284 1.00 84.94 232 PHE A N 1
A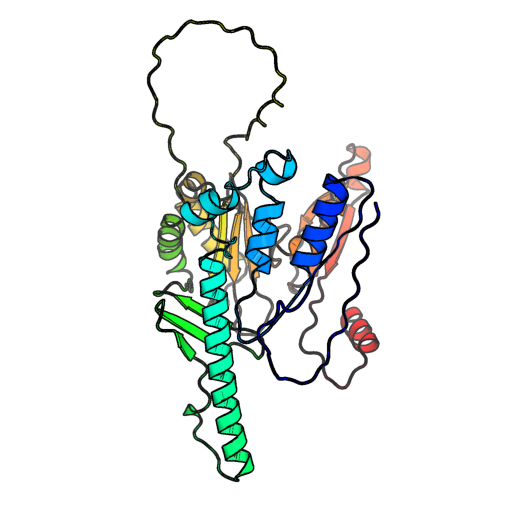TOM 1824 C CA . PHE A 1 232 ? -5.723 -22.210 -0.072 1.00 84.94 232 PHE A CA 1
ATOM 1825 C C . PHE A 1 232 ? -6.670 -23.012 -0.974 1.00 84.94 232 PHE A C 1
ATOM 1827 O O . PHE A 1 232 ? -6.959 -22.589 -2.090 1.00 84.94 232 PHE A O 1
ATOM 1834 N N . SER A 1 233 ? -7.193 -24.142 -0.491 1.00 85.81 233 SER A N 1
ATOM 1835 C CA . SER A 1 233 ? -8.094 -25.001 -1.270 1.00 85.81 233 SER A CA 1
ATOM 1836 C C . SER A 1 233 ? -9.393 -24.283 -1.651 1.00 85.81 233 SER A C 1
ATOM 1838 O O . SER A 1 233 ? -9.851 -24.397 -2.789 1.00 85.81 233 SER A O 1
ATOM 1840 N N . GLN A 1 234 ? -9.962 -23.505 -0.727 1.00 82.19 234 GLN A N 1
ATOM 1841 C CA . GLN A 1 234 ? -11.155 -22.697 -0.985 1.00 82.19 234 GLN A CA 1
ATOM 1842 C C . GLN A 1 234 ? -10.881 -21.579 -1.993 1.00 82.19 234 GLN A C 1
ATOM 1844 O O . GLN A 1 234 ? -11.630 -21.427 -2.957 1.00 82.19 234 GLN A O 1
ATOM 1849 N N . ILE A 1 235 ? -9.783 -20.837 -1.822 1.00 85.00 235 ILE A N 1
ATOM 1850 C CA . ILE A 1 235 ? -9.398 -19.767 -2.751 1.00 85.00 235 ILE A CA 1
ATOM 1851 C C . ILE A 1 235 ? -9.111 -20.338 -4.145 1.00 85.00 235 ILE A C 1
ATOM 1853 O O . ILE A 1 235 ? -9.546 -19.775 -5.148 1.00 85.00 235 ILE A O 1
ATOM 1857 N N . ASN A 1 236 ? -8.420 -21.476 -4.224 1.00 87.06 236 ASN A N 1
ATOM 1858 C CA . ASN A 1 236 ? -8.092 -22.119 -5.490 1.00 87.06 236 ASN A CA 1
ATOM 1859 C C . ASN A 1 236 ? -9.352 -22.572 -6.246 1.00 87.06 236 ASN A C 1
ATOM 1861 O O . ASN A 1 236 ? -9.403 -22.444 -7.467 1.00 87.06 236 ASN A O 1
ATOM 1865 N N . ARG A 1 237 ? -10.392 -23.029 -5.531 1.00 85.88 237 ARG A N 1
ATOM 1866 C CA . ARG A 1 237 ? -11.707 -23.312 -6.126 1.00 85.88 237 ARG A CA 1
ATOM 1867 C C . ARG A 1 237 ? -12.316 -22.052 -6.752 1.00 85.88 237 ARG A C 1
ATOM 1869 O O . ARG A 1 237 ? -12.597 -22.053 -7.943 1.00 85.88 237 ARG A O 1
ATOM 1876 N N . ILE A 1 238 ? -12.396 -20.957 -5.990 1.00 82.31 238 ILE A N 1
ATOM 1877 C CA . ILE A 1 238 ? -12.956 -19.673 -6.458 1.00 82.31 238 ILE A CA 1
ATOM 1878 C C . ILE A 1 238 ? -12.206 -19.151 -7.697 1.00 82.31 238 ILE A C 1
ATOM 1880 O O . ILE A 1 238 ? -12.805 -18.668 -8.656 1.00 82.31 238 ILE A O 1
ATOM 1884 N N . ILE A 1 239 ? -10.877 -19.261 -7.710 1.00 85.69 239 ILE A N 1
ATOM 1885 C CA . ILE A 1 239 ? -10.057 -18.815 -8.843 1.00 85.69 239 ILE A CA 1
ATOM 1886 C C . ILE A 1 239 ? -10.264 -19.693 -10.070 1.00 85.69 239 ILE A C 1
ATOM 1888 O O . ILE A 1 239 ? -10.268 -19.166 -11.183 1.00 85.69 239 ILE A O 1
ATOM 1892 N N . HIS A 1 240 ? -10.412 -21.005 -9.890 1.00 85.69 240 HIS A N 1
ATOM 1893 C CA . HIS A 1 240 ? -10.684 -21.916 -10.994 1.00 85.69 240 HIS A CA 1
ATOM 1894 C C . HIS A 1 240 ? -12.012 -21.567 -11.675 1.00 85.69 240 HIS A C 1
ATOM 1896 O O . HIS A 1 240 ? -12.059 -21.494 -12.904 1.00 85.69 240 HIS A O 1
ATOM 1902 N N . ASP A 1 241 ? -13.042 -21.263 -10.886 1.00 84.88 241 ASP A N 1
ATOM 1903 C CA . ASP A 1 241 ? -14.377 -20.921 -11.385 1.00 84.88 241 ASP A CA 1
ATOM 1904 C C . ASP A 1 241 ? -14.398 -19.546 -12.080 1.00 84.88 241 ASP A C 1
ATOM 1906 O O . ASP A 1 241 ? -15.039 -19.370 -13.116 1.00 84.88 241 ASP A O 1
ATOM 1910 N N . CYS A 1 242 ? -13.617 -18.577 -11.589 1.00 80.56 242 CYS A N 1
ATOM 1911 C CA . CYS A 1 242 ? -13.536 -17.231 -12.169 1.00 80.56 242 CYS A CA 1
ATOM 1912 C C . CYS A 1 242 ? -12.380 -17.029 -13.171 1.00 80.56 242 CYS A C 1
ATOM 1914 O O . CYS A 1 242 ? -12.151 -15.906 -13.636 1.00 80.56 242 CYS A O 1
ATOM 1916 N N . LYS A 1 243 ? -11.637 -18.083 -13.529 1.00 83.56 243 LYS A N 1
ATOM 1917 C CA . LYS A 1 243 ? -10.405 -18.001 -14.335 1.00 83.56 243 LYS A CA 1
ATOM 1918 C C . LYS A 1 243 ? -10.605 -17.309 -15.683 1.00 83.56 243 LYS A C 1
ATOM 1920 O O . LYS A 1 243 ? -9.823 -16.429 -16.054 1.00 83.56 243 LYS A O 1
ATOM 1925 N N . ASP A 1 244 ? -11.648 -17.699 -16.408 1.00 83.06 244 ASP A N 1
ATOM 1926 C CA . ASP A 1 244 ? -11.933 -17.169 -17.744 1.00 83.06 244 ASP A CA 1
ATOM 1927 C C . ASP A 1 244 ? -12.317 -15.687 -17.689 1.00 83.06 244 ASP A C 1
ATOM 1929 O O . ASP A 1 244 ? -11.933 -14.891 -18.551 1.00 83.06 244 ASP A O 1
ATOM 1933 N N . GLU A 1 245 ? -13.015 -15.285 -16.628 1.00 80.38 245 GLU A N 1
ATOM 1934 C CA . GLU A 1 245 ? -13.448 -13.909 -16.432 1.00 80.38 245 GLU A CA 1
ATOM 1935 C C . GLU A 1 245 ? -12.287 -12.990 -16.019 1.00 80.38 245 GLU A C 1
ATOM 1937 O O . GLU A 1 245 ? -12.167 -11.868 -16.529 1.00 80.38 245 GLU A O 1
ATOM 1942 N N . LEU A 1 246 ? -11.379 -13.482 -15.170 1.00 80.94 246 LEU A N 1
ATOM 1943 C CA . LEU A 1 246 ? -10.137 -12.794 -14.808 1.00 80.94 246 LEU A CA 1
ATOM 1944 C C . LEU A 1 246 ? -9.252 -12.546 -16.041 1.00 80.94 246 LEU A C 1
ATOM 1946 O O . LEU A 1 246 ? -8.705 -11.446 -16.214 1.00 80.94 246 LEU A O 1
ATOM 1950 N N . LEU A 1 247 ? -9.158 -13.540 -16.929 1.00 82.50 247 LEU A N 1
ATOM 1951 C CA . LEU A 1 247 ? -8.371 -13.459 -18.158 1.00 82.50 247 LEU A CA 1
ATOM 1952 C C . LEU A 1 247 ? -9.009 -12.501 -19.173 1.00 82.50 247 LEU A C 1
ATOM 1954 O O . LEU A 1 247 ? -8.318 -11.645 -19.733 1.00 82.50 247 LEU A O 1
ATOM 1958 N N . ALA A 1 248 ? -10.334 -12.557 -19.345 1.00 80.44 248 ALA A N 1
ATOM 1959 C CA . ALA A 1 248 ? -11.086 -11.636 -20.205 1.00 80.44 248 ALA A CA 1
ATOM 1960 C C . ALA A 1 248 ? -10.944 -10.160 -19.776 1.00 80.44 248 ALA A C 1
ATOM 1962 O O . ALA A 1 248 ? -10.968 -9.247 -20.612 1.00 80.44 248 ALA A O 1
ATOM 1963 N N . ARG A 1 249 ? -10.765 -9.923 -18.472 1.00 76.19 249 ARG A N 1
ATOM 1964 C CA . ARG A 1 249 ? -10.570 -8.598 -17.857 1.00 76.19 249 ARG A CA 1
ATOM 1965 C C . ARG A 1 249 ? -9.093 -8.209 -17.697 1.00 76.19 249 ARG A C 1
ATOM 1967 O O . ARG A 1 249 ? -8.787 -7.169 -17.120 1.00 76.19 249 ARG A O 1
ATOM 1974 N N . ARG A 1 250 ? -8.170 -8.999 -18.263 1.00 79.75 250 ARG A N 1
ATOM 1975 C CA . ARG A 1 250 ? -6.716 -8.752 -18.304 1.00 79.75 250 ARG A CA 1
ATOM 1976 C C . ARG A 1 250 ? -6.067 -8.571 -16.927 1.00 79.75 250 ARG A C 1
ATOM 1978 O O . ARG A 1 250 ? -5.166 -7.740 -16.767 1.00 79.75 250 ARG A O 1
ATOM 1985 N N . ILE A 1 251 ? -6.497 -9.337 -15.926 1.00 79.88 251 ILE A N 1
ATOM 1986 C CA . ILE A 1 251 ? -5.944 -9.245 -14.569 1.00 79.88 251 ILE A CA 1
ATOM 1987 C C . ILE A 1 251 ? -4.649 -10.045 -14.466 1.00 79.88 251 ILE A C 1
ATOM 1989 O O . ILE A 1 251 ? -4.619 -11.245 -14.706 1.00 79.88 251 ILE A O 1
ATOM 1993 N N . ARG A 1 252 ? -3.562 -9.375 -14.087 1.00 82.69 252 ARG A N 1
ATOM 1994 C CA . ARG A 1 252 ? -2.221 -9.948 -13.937 1.00 82.69 252 ARG A CA 1
ATOM 1995 C C . ARG A 1 252 ? -2.042 -10.689 -12.628 1.00 82.69 252 ARG A C 1
ATOM 1997 O O . ARG A 1 252 ? -1.378 -11.722 -12.598 1.00 82.69 252 ARG A O 1
ATOM 2004 N N . ARG A 1 253 ? -2.550 -10.110 -11.543 1.00 86.19 253 ARG A N 1
ATOM 2005 C CA . ARG A 1 253 ? -2.396 -10.652 -10.195 1.00 86.19 253 ARG A CA 1
ATOM 2006 C C . ARG A 1 253 ? -3.670 -10.464 -9.390 1.00 86.19 253 ARG A C 1
ATOM 2008 O O . ARG A 1 253 ? -4.276 -9.391 -9.447 1.00 86.19 253 ARG A O 1
ATOM 2015 N N . VAL A 1 254 ? -4.021 -11.496 -8.639 1.00 85.12 254 VAL A N 1
ATOM 2016 C CA . VAL A 1 254 ? -5.101 -11.480 -7.653 1.00 85.12 254 VAL A CA 1
ATOM 2017 C C . VAL A 1 254 ? -4.485 -11.813 -6.303 1.00 85.12 254 VAL A C 1
ATOM 2019 O O . VAL A 1 254 ? -3.800 -12.825 -6.188 1.00 85.12 254 VAL A O 1
ATOM 2022 N N . THR A 1 255 ? -4.692 -10.961 -5.305 1.00 86.31 255 THR A N 1
ATOM 2023 C CA . THR A 1 255 ? -4.159 -11.155 -3.952 1.00 86.31 255 THR A CA 1
ATOM 2024 C C . THR A 1 255 ? -5.308 -11.270 -2.968 1.00 86.31 255 THR A C 1
ATOM 2026 O O . THR A 1 255 ? -6.113 -10.346 -2.872 1.00 86.31 255 THR A O 1
ATOM 2029 N N . PHE A 1 256 ? -5.366 -12.358 -2.212 1.00 85.81 256 PHE A N 1
ATOM 2030 C CA . PHE A 1 256 ? -6.303 -12.532 -1.109 1.00 85.81 256 PHE A CA 1
ATOM 2031 C C . PHE A 1 256 ? -5.608 -12.184 0.205 1.00 85.81 256 PHE A C 1
ATOM 2033 O O . PHE A 1 256 ? -4.558 -12.742 0.524 1.00 85.81 256 PHE A O 1
ATOM 2040 N N . ILE A 1 257 ? -6.193 -11.247 0.945 1.00 86.31 257 ILE A N 1
ATOM 2041 C CA . ILE A 1 257 ? -5.712 -10.758 2.235 1.00 86.31 257 ILE A CA 1
ATOM 2042 C C . ILE A 1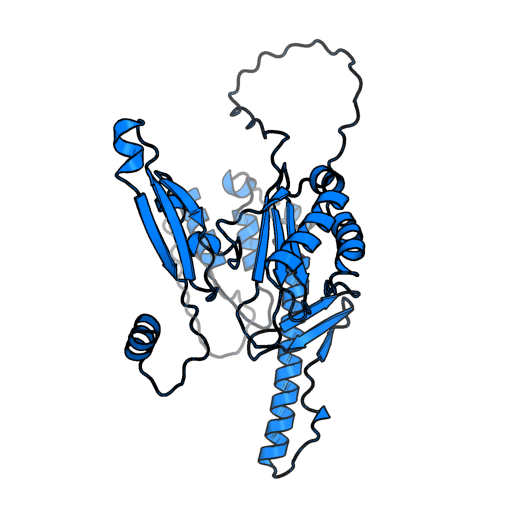 257 ? -6.617 -11.343 3.313 1.00 86.31 257 ILE A C 1
ATOM 2044 O O . ILE A 1 257 ? -7.784 -10.980 3.404 1.00 86.31 257 ILE A O 1
ATOM 2048 N N . CYS A 1 258 ? -6.079 -12.239 4.125 1.00 81.62 258 CYS A N 1
ATOM 2049 C CA . CYS A 1 258 ? -6.775 -12.932 5.201 1.00 81.62 258 CYS A CA 1
ATOM 2050 C C . CYS A 1 258 ? -6.440 -12.266 6.539 1.00 81.62 258 CYS A C 1
ATOM 2052 O O . CYS A 1 258 ? -5.366 -12.482 7.113 1.00 81.62 258 CYS A O 1
ATOM 2054 N N . GLY A 1 259 ? -7.343 -11.413 7.020 1.00 76.19 259 GLY A N 1
ATOM 2055 C CA . GLY A 1 259 ? -7.216 -10.775 8.327 1.00 76.19 259 GLY A CA 1
ATOM 2056 C C . GLY A 1 259 ? -7.473 -11.765 9.463 1.00 76.19 259 GLY A C 1
ATOM 2057 O O . GLY A 1 259 ? -8.387 -12.578 9.376 1.00 76.19 259 GLY A O 1
ATOM 2058 N N . HIS A 1 260 ? -6.675 -11.679 10.528 1.00 71.94 260 HIS A N 1
ATOM 2059 C CA . HIS A 1 260 ? -6.887 -12.432 11.767 1.00 71.94 260 HIS A CA 1
ATOM 2060 C C . HIS A 1 260 ? -7.373 -11.483 12.866 1.00 71.94 260 HIS A C 1
ATOM 2062 O O . HIS A 1 260 ? -6.984 -10.311 12.895 1.00 71.94 260 HIS A O 1
ATOM 2068 N N . LYS A 1 261 ? -8.216 -11.979 13.777 1.00 64.81 261 LYS A N 1
ATOM 2069 C CA . LYS A 1 261 ? -8.764 -11.181 14.890 1.00 64.81 261 LYS A CA 1
ATOM 2070 C C . LYS A 1 261 ? -7.718 -10.883 15.974 1.00 64.81 261 LYS A C 1
ATOM 2072 O O . LYS A 1 261 ? -7.848 -9.882 16.670 1.00 64.81 261 LYS A O 1
ATOM 2077 N N . ASP A 1 262 ? -6.644 -11.669 16.034 1.00 65.81 262 ASP A N 1
ATOM 2078 C CA . ASP A 1 262 ? -5.630 -11.620 17.100 1.00 65.81 262 ASP A CA 1
ATOM 2079 C C . ASP A 1 262 ? -4.555 -10.537 16.910 1.00 65.81 262 ASP A C 1
ATOM 2081 O O . ASP A 1 262 ? -3.544 -10.516 17.608 1.00 65.81 262 ASP A O 1
ATOM 2085 N N . GLY A 1 263 ? -4.715 -9.649 15.922 1.00 64.94 263 GLY A N 1
ATOM 2086 C CA . GLY A 1 263 ? -3.702 -8.641 15.589 1.00 64.94 263 GLY A CA 1
ATOM 2087 C C . GLY A 1 263 ? -2.431 -9.217 14.950 1.00 64.94 263 GLY A C 1
ATOM 2088 O O . GLY A 1 263 ? -1.483 -8.474 14.694 1.00 64.94 263 GLY A O 1
ATOM 2089 N N . ALA A 1 264 ? -2.411 -10.522 14.661 1.00 73.25 264 ALA A N 1
ATOM 2090 C CA . ALA A 1 264 ? -1.367 -11.161 13.874 1.00 73.25 264 ALA A CA 1
ATOM 2091 C C . ALA A 1 264 ? -1.315 -10.580 12.452 1.00 73.25 264 ALA A C 1
ATOM 2093 O O . ALA A 1 264 ? -2.324 -10.125 11.903 1.00 73.25 264 ALA A O 1
ATOM 2094 N N . TYR A 1 265 ? -0.130 -10.622 11.836 1.00 76.62 265 TYR A N 1
ATOM 2095 C CA . TYR A 1 265 ? 0.040 -10.124 10.475 1.00 76.62 265 TYR A CA 1
ATOM 2096 C C . TYR A 1 265 ? -0.897 -10.878 9.508 1.00 76.62 265 TYR A C 1
ATOM 2098 O O . TYR A 1 265 ? -0.958 -12.117 9.578 1.00 76.62 265 TYR A O 1
ATOM 2106 N N . PRO A 1 266 ? -1.635 -10.165 8.629 1.00 82.38 266 PRO A N 1
ATOM 2107 C CA . PRO A 1 266 ? -2.564 -10.795 7.702 1.00 82.38 266 PRO A CA 1
ATOM 2108 C C . PRO A 1 266 ? -1.876 -11.824 6.805 1.00 82.38 266 PRO A C 1
ATOM 2110 O O . PRO A 1 266 ? -0.728 -11.650 6.394 1.00 82.38 266 PRO A O 1
ATOM 2113 N N . GLY A 1 267 ? -2.596 -12.892 6.472 1.00 85.06 267 GLY A N 1
ATOM 2114 C CA . GLY A 1 267 ? -2.146 -13.839 5.461 1.00 85.06 267 GLY A CA 1
ATOM 2115 C C . GLY A 1 267 ? -2.337 -13.269 4.061 1.00 85.06 267 GLY A C 1
ATOM 2116 O O . GLY A 1 267 ? -3.368 -12.669 3.783 1.00 85.06 267 GLY A O 1
ATOM 2117 N N . TYR A 1 268 ? -1.356 -13.455 3.182 1.00 88.62 268 TYR A N 1
ATOM 2118 C CA . TYR A 1 268 ? -1.427 -13.016 1.789 1.00 88.62 268 TYR A CA 1
ATOM 2119 C C . TYR A 1 268 ? -1.246 -14.222 0.878 1.00 88.62 268 TYR A C 1
ATOM 2121 O O . TYR A 1 268 ? -0.232 -14.914 0.973 1.00 88.62 268 TYR A O 1
ATOM 2129 N N . PHE A 1 269 ? -2.202 -14.425 -0.023 1.00 89.62 269 PHE A N 1
ATOM 2130 C CA . PHE A 1 269 ? -2.164 -15.456 -1.055 1.00 89.62 269 PHE A CA 1
ATOM 2131 C C . PHE A 1 269 ? -2.237 -14.767 -2.409 1.00 89.62 269 PHE A C 1
ATOM 2133 O O . PHE A 1 269 ? -3.231 -14.108 -2.717 1.00 89.62 269 PHE A O 1
ATOM 2140 N N . THR A 1 270 ? -1.173 -14.862 -3.202 1.00 89.81 270 THR A N 1
ATOM 2141 C CA . THR A 1 270 ? -1.083 -14.143 -4.478 1.00 89.81 270 THR A CA 1
ATOM 2142 C C . THR A 1 270 ? -1.085 -15.122 -5.634 1.00 89.81 270 THR A C 1
ATOM 2144 O O . THR A 1 270 ? -0.252 -16.015 -5.687 1.00 89.81 270 THR A O 1
ATOM 2147 N N . PHE A 1 271 ? -1.954 -14.895 -6.609 1.00 90.31 271 PHE A N 1
ATOM 2148 C CA . PHE A 1 271 ? -2.084 -15.711 -7.809 1.00 90.31 271 PHE A CA 1
ATOM 2149 C C . PHE A 1 271 ? -1.691 -14.892 -9.028 1.00 90.31 271 PHE A C 1
ATOM 2151 O O . PHE A 1 271 ? -2.124 -13.743 -9.182 1.00 90.31 271 PHE A O 1
ATOM 2158 N N . ARG A 1 272 ? -0.856 -15.460 -9.900 1.00 86.94 272 ARG A N 1
ATOM 2159 C CA . ARG A 1 272 ? -0.335 -14.772 -11.091 1.00 86.94 272 ARG A CA 1
ATOM 2160 C C . ARG A 1 272 ? -0.887 -15.379 -12.375 1.00 86.94 272 ARG A C 1
ATOM 2162 O O . ARG A 1 272 ? -0.803 -16.583 -12.601 1.00 86.94 272 ARG A O 1
ATOM 2169 N N . GLY A 1 273 ? -1.432 -14.526 -13.239 1.00 78.56 273 GLY A N 1
ATOM 2170 C CA . GLY A 1 273 ? -1.861 -14.907 -14.583 1.00 78.56 273 GLY A CA 1
ATOM 2171 C C . GLY A 1 273 ? -0.670 -15.252 -15.493 1.00 78.56 273 GLY A C 1
ATOM 2172 O O . GLY A 1 273 ? 0.460 -14.845 -15.202 1.00 78.56 273 GLY A O 1
ATOM 2173 N N . PRO A 1 274 ? -0.891 -15.981 -16.603 1.00 80.44 274 PRO A N 1
ATOM 2174 C CA . PRO A 1 274 ? -2.192 -16.351 -17.182 1.00 80.44 274 PRO A CA 1
ATOM 2175 C C . PRO A 1 274 ? -2.814 -17.634 -16.608 1.00 80.44 274 PRO A C 1
ATOM 2177 O O . PRO A 1 274 ? -3.998 -17.885 -16.808 1.00 80.44 274 PRO A O 1
ATOM 2180 N N . THR A 1 275 ? -2.042 -18.457 -15.897 1.00 83.44 275 THR A N 1
ATOM 2181 C CA . THR A 1 275 ? -2.534 -19.718 -15.320 1.00 83.44 275 THR A CA 1
ATOM 2182 C C . THR A 1 275 ? -3.232 -19.536 -13.974 1.00 83.44 275 THR A C 1
ATOM 2184 O O . THR A 1 275 ? -3.953 -20.444 -13.573 1.00 83.44 275 THR A O 1
ATOM 2187 N N . TYR A 1 276 ? -3.048 -18.381 -13.319 1.00 85.81 276 TYR A N 1
ATOM 2188 C CA . TYR A 1 276 ? -3.521 -18.073 -11.962 1.00 85.81 276 TYR A CA 1
ATOM 2189 C C . TYR A 1 276 ? -3.099 -19.128 -10.939 1.00 85.81 276 TYR A C 1
ATOM 2191 O O . TYR A 1 276 ? -3.859 -19.489 -10.052 1.00 85.81 276 TYR A O 1
ATOM 2199 N N . GLN A 1 277 ? -1.863 -19.612 -11.065 1.00 87.12 277 GLN A N 1
ATOM 2200 C CA . GLN A 1 277 ? -1.231 -20.422 -10.028 1.00 87.12 277 GLN A CA 1
ATOM 2201 C C . GLN A 1 277 ? -0.744 -19.514 -8.895 1.00 87.12 277 GLN A C 1
ATOM 2203 O O . GLN A 1 277 ? -0.367 -18.358 -9.138 1.00 87.12 277 GLN A O 1
ATOM 2208 N N . GLU A 1 278 ? -0.774 -20.030 -7.667 1.00 88.81 278 GLU A N 1
ATOM 2209 C CA . GLU A 1 278 ? -0.237 -19.320 -6.509 1.00 88.81 278 GLU A CA 1
ATOM 2210 C C . GLU A 1 278 ? 1.269 -19.113 -6.666 1.00 88.81 278 GLU A C 1
ATOM 2212 O O . GLU A 1 278 ? 2.020 -20.014 -7.038 1.00 88.81 278 GLU A O 1
ATOM 2217 N N . ASP A 1 279 ? 1.707 -17.896 -6.370 1.00 88.62 279 ASP A N 1
ATOM 2218 C CA . ASP A 1 279 ? 3.109 -17.570 -6.189 1.00 88.62 279 ASP A CA 1
ATOM 2219 C C . ASP A 1 279 ? 3.484 -17.778 -4.718 1.00 88.62 279 ASP A C 1
ATOM 2221 O O . ASP A 1 279 ? 3.474 -16.845 -3.910 1.00 88.62 279 ASP A O 1
ATOM 2225 N N . GLU A 1 280 ? 3.823 -19.022 -4.374 1.00 88.31 280 GLU A N 1
ATOM 2226 C CA . GLU A 1 280 ? 4.224 -19.415 -3.016 1.00 88.31 280 GLU A CA 1
ATOM 2227 C C . GLU A 1 280 ? 5.441 -18.621 -2.508 1.00 88.31 280 GLU A C 1
ATOM 2229 O O . GLU A 1 280 ? 5.642 -18.488 -1.301 1.00 88.31 280 GLU A O 1
ATOM 2234 N N . SER A 1 281 ? 6.259 -18.064 -3.413 1.00 87.25 281 SER A N 1
ATOM 2235 C CA . SER A 1 281 ? 7.475 -17.329 -3.048 1.00 87.25 281 SER A CA 1
ATOM 2236 C C . SER A 1 281 ? 7.202 -16.025 -2.298 1.00 87.25 281 SER A C 1
ATOM 2238 O O . SER A 1 281 ? 8.092 -15.512 -1.632 1.00 87.25 281 SER A O 1
ATOM 2240 N N . ILE A 1 282 ? 5.986 -15.489 -2.392 1.00 88.00 282 ILE A N 1
ATOM 2241 C CA . ILE A 1 282 ? 5.575 -14.248 -1.725 1.00 88.00 282 ILE A CA 1
ATOM 2242 C C . ILE A 1 282 ? 4.398 -14.475 -0.769 1.00 88.00 282 ILE A C 1
ATOM 2244 O O . ILE A 1 282 ? 3.665 -13.537 -0.455 1.00 88.00 282 ILE A O 1
ATOM 2248 N N . ARG A 1 283 ? 4.202 -15.710 -0.289 1.00 88.25 283 ARG A N 1
ATOM 2249 C CA . ARG A 1 283 ? 3.145 -16.028 0.680 1.00 88.25 283 ARG A CA 1
ATOM 2250 C C . ARG A 1 283 ? 3.321 -15.208 1.963 1.00 88.25 283 ARG A C 1
ATOM 2252 O O . ARG A 1 283 ? 4.439 -14.989 2.430 1.00 88.25 283 ARG A O 1
ATOM 2259 N N . HIS A 1 284 ? 2.217 -14.707 2.512 1.00 87.75 284 HIS A N 1
ATOM 2260 C CA . HIS A 1 284 ? 2.201 -13.790 3.666 1.00 87.75 284 HIS A CA 1
ATOM 2261 C C . HIS A 1 284 ? 3.022 -12.497 3.477 1.00 87.75 284 HIS A C 1
ATOM 2263 O O . HIS A 1 284 ? 3.363 -11.833 4.451 1.00 87.75 284 HIS A O 1
ATOM 2269 N N . SER A 1 285 ? 3.319 -12.106 2.234 1.00 86.62 285 SER A N 1
ATOM 2270 C CA . SER A 1 285 ? 3.932 -10.820 1.905 1.00 86.62 285 SER A CA 1
ATOM 2271 C C . SER A 1 285 ? 3.099 -10.096 0.854 1.00 86.62 285 SER A C 1
ATOM 2273 O O . SER A 1 285 ? 2.648 -10.683 -0.129 1.00 86.62 285 SER A O 1
ATOM 2275 N N . GLU A 1 286 ? 2.881 -8.798 1.047 1.00 83.19 286 GLU A N 1
ATOM 2276 C CA . GLU A 1 286 ? 2.159 -8.005 0.061 1.00 83.19 286 GLU A CA 1
ATOM 2277 C C . GLU A 1 286 ? 2.985 -7.896 -1.236 1.00 83.19 286 GLU A C 1
ATOM 2279 O O . GLU A 1 286 ? 4.154 -7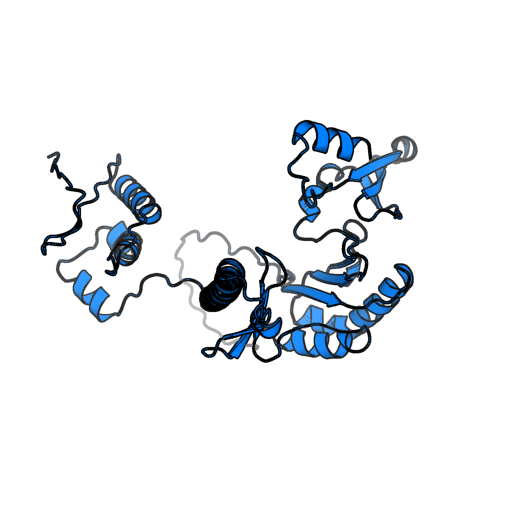.503 -1.184 1.00 83.19 286 GLU A O 1
ATOM 2284 N N . PRO A 1 287 ? 2.405 -8.132 -2.428 1.00 82.62 287 PRO A N 1
ATOM 2285 C CA . PRO A 1 287 ? 3.144 -8.047 -3.689 1.00 82.62 287 PRO A CA 1
ATOM 2286 C C . PRO A 1 287 ? 3.793 -6.685 -3.956 1.00 82.62 287 PRO A C 1
ATOM 2288 O O . PRO A 1 287 ? 4.767 -6.606 -4.703 1.00 82.62 287 PRO A O 1
ATOM 2291 N N . ALA A 1 288 ? 3.241 -5.605 -3.395 1.00 81.81 288 ALA A N 1
ATOM 2292 C CA . ALA A 1 288 ? 3.826 -4.269 -3.471 1.00 81.81 288 ALA A CA 1
ATOM 2293 C C . ALA A 1 288 ? 5.080 -4.125 -2.591 1.00 81.81 288 ALA A C 1
ATOM 2295 O O . ALA A 1 288 ? 5.983 -3.383 -2.960 1.00 81.81 288 ALA A O 1
ATOM 2296 N N . LEU A 1 289 ? 5.157 -4.861 -1.479 1.00 82.81 289 LEU A N 1
ATOM 2297 C CA . LEU A 1 289 ? 6.275 -4.871 -0.530 1.00 82.81 289 LEU A CA 1
ATOM 2298 C C . LEU A 1 289 ? 7.247 -6.036 -0.760 1.00 82.81 289 LEU A C 1
ATOM 2300 O O . LEU A 1 289 ? 8.304 -6.084 -0.140 1.00 82.81 289 LEU A O 1
ATOM 2304 N N . ALA A 1 290 ? 6.943 -6.947 -1.687 1.00 83.56 290 ALA A N 1
ATOM 2305 C CA . ALA A 1 290 ? 7.766 -8.118 -1.988 1.00 83.56 290 ALA A CA 1
ATOM 2306 C C . ALA A 1 290 ? 9.223 -7.780 -2.369 1.00 83.56 290 ALA A C 1
ATOM 2308 O O . ALA A 1 290 ? 10.106 -8.624 -2.223 1.00 83.56 290 ALA A O 1
ATOM 2309 N N . PHE A 1 291 ? 9.511 -6.546 -2.806 1.00 85.81 291 PHE A N 1
ATOM 2310 C CA . PHE A 1 291 ? 10.886 -6.093 -3.046 1.00 85.81 291 PHE A CA 1
ATOM 2311 C C . PHE A 1 291 ? 11.758 -6.133 -1.779 1.00 85.81 291 PHE A C 1
ATOM 2313 O O . PHE A 1 291 ? 12.963 -6.340 -1.898 1.00 85.81 291 PHE A O 1
ATOM 2320 N N . GLN A 1 292 ? 11.164 -6.003 -0.584 1.00 86.12 292 GLN A N 1
ATOM 2321 C CA . GLN A 1 292 ? 11.860 -6.086 0.708 1.00 86.12 292 GLN A CA 1
ATOM 2322 C C . GLN A 1 292 ? 12.479 -7.469 0.953 1.00 86.12 292 GLN A C 1
ATOM 2324 O O . GLN A 1 292 ? 13.472 -7.584 1.662 1.00 86.12 292 GLN A O 1
ATOM 2329 N N . LEU A 1 293 ? 11.932 -8.520 0.332 1.00 87.06 293 LEU A N 1
ATOM 2330 C CA . LEU A 1 293 ? 12.481 -9.878 0.408 1.00 87.06 293 LEU A CA 1
ATOM 2331 C C . LEU A 1 293 ? 13.702 -10.075 -0.506 1.00 87.06 293 LEU A C 1
ATOM 2333 O O . LEU A 1 293 ? 14.382 -11.097 -0.419 1.00 87.06 293 LEU A O 1
ATOM 2337 N N . GLU A 1 294 ? 13.981 -9.113 -1.392 1.00 88.62 294 GLU A N 1
ATOM 2338 C CA . GLU A 1 294 ? 15.117 -9.109 -2.318 1.00 88.62 294 GLU A CA 1
ATOM 2339 C C . GLU A 1 294 ? 15.277 -10.405 -3.136 1.00 88.62 294 GLU A C 1
ATOM 2341 O O . GLU A 1 294 ? 16.396 -10.828 -3.451 1.00 88.62 294 GLU A O 1
ATOM 2346 N N . LEU A 1 295 ? 14.167 -11.039 -3.529 1.00 86.44 295 LEU A N 1
ATOM 2347 C CA . LEU A 1 295 ? 14.186 -12.322 -4.250 1.00 86.44 295 LEU A CA 1
ATOM 2348 C C . LEU A 1 295 ? 14.993 -12.270 -5.561 1.00 86.44 295 LEU A C 1
ATOM 2350 O O . LEU A 1 295 ? 15.536 -13.284 -5.999 1.00 86.44 295 LEU A O 1
ATOM 2354 N N . GLY A 1 296 ? 15.172 -11.082 -6.152 1.00 87.12 296 GLY A N 1
ATOM 2355 C CA . GLY A 1 296 ? 16.044 -10.872 -7.314 1.00 87.12 296 GLY A CA 1
ATOM 2356 C C . GLY A 1 296 ? 17.508 -11.282 -7.083 1.00 87.12 296 GLY A C 1
ATOM 2357 O O . GLY A 1 296 ? 18.168 -11.758 -8.013 1.00 87.12 296 GLY A O 1
ATOM 2358 N N . ARG A 1 297 ? 18.010 -11.195 -5.842 1.00 88.69 297 ARG A N 1
ATOM 2359 C CA . ARG A 1 297 ? 19.374 -11.628 -5.473 1.00 88.69 297 ARG A CA 1
ATOM 2360 C C . ARG A 1 297 ? 19.540 -13.150 -5.523 1.00 88.69 297 ARG A C 1
ATOM 2362 O O . ARG A 1 297 ? 20.660 -13.630 -5.673 1.00 88.69 297 ARG A O 1
ATOM 2369 N N . LEU A 1 298 ? 18.441 -13.901 -5.449 1.00 86.50 298 LEU A N 1
ATOM 2370 C CA . LEU A 1 298 ? 18.415 -15.366 -5.522 1.00 86.50 298 LEU A CA 1
ATOM 2371 C C . LEU A 1 298 ? 18.178 -15.888 -6.950 1.00 86.50 298 LEU A C 1
ATOM 2373 O O . LEU A 1 298 ? 17.999 -17.085 -7.148 1.00 86.50 298 LEU A O 1
ATOM 2377 N N . SER A 1 299 ? 18.228 -15.022 -7.968 1.00 86.44 299 SER A N 1
ATOM 2378 C CA . SER A 1 299 ? 17.978 -15.375 -9.377 1.00 86.44 299 SER A CA 1
ATOM 2379 C C . SER A 1 299 ? 18.841 -16.529 -9.916 1.00 86.44 299 SER A C 1
ATOM 2381 O O . SER A 1 299 ? 18.380 -17.284 -10.779 1.00 86.44 299 SER A O 1
ATOM 2383 N N . LYS A 1 300 ? 20.055 -16.723 -9.379 1.00 86.75 300 LYS A N 1
ATOM 2384 C CA . LYS A 1 300 ? 20.973 -17.828 -9.728 1.00 86.75 300 LYS A CA 1
ATOM 2385 C C . LYS A 1 300 ? 20.582 -19.189 -9.136 1.00 86.75 300 LYS A C 1
ATOM 2387 O O . LYS A 1 300 ? 21.123 -20.208 -9.559 1.00 86.75 300 LYS A O 1
ATOM 2392 N N . PHE A 1 301 ? 19.628 -19.222 -8.213 1.00 88.31 301 PHE A N 1
ATOM 2393 C CA . PHE A 1 301 ? 19.159 -20.434 -7.552 1.00 88.31 301 PHE A CA 1
ATOM 2394 C C . PHE A 1 301 ? 17.744 -20.795 -8.008 1.00 88.31 301 PHE A C 1
ATOM 2396 O O . PHE A 1 301 ? 16.957 -19.939 -8.426 1.00 88.31 301 PHE A O 1
ATOM 2403 N N . ARG A 1 302 ? 17.411 -22.086 -7.973 1.00 87.81 302 ARG A N 1
ATOM 2404 C CA . ARG A 1 302 ? 16.023 -22.557 -7.966 1.00 87.81 302 ARG A CA 1
ATOM 2405 C C . ARG A 1 302 ? 15.565 -22.520 -6.518 1.00 87.81 302 ARG A C 1
ATOM 2407 O O . ARG A 1 302 ? 16.094 -23.275 -5.709 1.00 87.81 302 ARG A O 1
ATOM 2414 N N . ILE A 1 303 ? 14.658 -21.598 -6.212 1.00 90.62 303 ILE A N 1
ATOM 2415 C CA . ILE A 1 303 ? 14.134 -21.410 -4.863 1.00 90.62 303 ILE A CA 1
ATOM 2416 C C . ILE A 1 303 ? 12.837 -22.197 -4.686 1.00 90.62 303 ILE A C 1
ATOM 2418 O O . ILE A 1 303 ? 12.002 -22.221 -5.590 1.00 90.62 303 ILE A O 1
ATOM 2422 N N . LYS A 1 304 ? 12.677 -22.815 -3.521 1.00 90.31 304 LYS A N 1
ATOM 2423 C CA . LYS A 1 304 ? 11.437 -23.416 -3.040 1.00 90.31 304 LYS A CA 1
ATOM 2424 C C . LYS A 1 304 ? 11.166 -22.857 -1.639 1.00 90.31 304 LYS A C 1
ATOM 2426 O O . LYS A 1 304 ? 12.048 -22.968 -0.785 1.00 90.31 304 LYS A O 1
ATOM 2431 N N . PRO A 1 305 ? 10.019 -22.210 -1.394 1.00 90.81 305 PRO A N 1
ATOM 2432 C CA . PRO A 1 305 ? 9.699 -21.716 -0.064 1.00 90.81 305 PRO A CA 1
ATOM 2433 C C . PRO A 1 305 ? 9.487 -22.890 0.899 1.00 90.81 305 PRO A C 1
ATOM 2435 O O . PRO A 1 305 ? 8.934 -23.928 0.533 1.00 90.81 305 PRO A O 1
ATOM 2438 N N . VAL A 1 306 ? 9.953 -22.720 2.131 1.00 89.62 306 VAL A N 1
ATOM 2439 C CA . VAL A 1 306 ? 9.686 -23.613 3.258 1.00 89.62 306 VAL A CA 1
ATOM 2440 C C . VAL A 1 306 ? 8.835 -22.820 4.236 1.00 89.62 306 VAL A C 1
ATOM 2442 O O . VAL A 1 306 ? 9.281 -21.798 4.756 1.00 89.62 306 VAL A O 1
ATOM 2445 N N . PHE A 1 307 ? 7.595 -23.259 4.437 1.00 85.69 307 PHE A N 1
ATOM 2446 C CA . PHE A 1 307 ? 6.649 -22.545 5.285 1.00 85.69 307 PHE A CA 1
ATOM 2447 C C . PHE A 1 307 ? 7.034 -22.674 6.759 1.00 85.69 307 PHE A C 1
ATOM 2449 O O . PHE A 1 307 ? 7.366 -23.757 7.240 1.00 85.69 307 PHE A O 1
ATOM 2456 N N . THR A 1 308 ? 6.994 -21.543 7.454 1.00 83.56 308 THR A N 1
ATOM 2457 C CA . THR A 1 308 ? 7.273 -21.409 8.883 1.00 83.56 308 THR A CA 1
ATOM 2458 C C . THR A 1 308 ? 6.023 -20.935 9.607 1.00 83.56 308 THR A C 1
ATOM 2460 O O . THR A 1 308 ? 5.203 -20.226 9.030 1.00 83.56 308 THR A O 1
ATOM 2463 N N . GLU A 1 309 ? 5.900 -21.267 10.892 1.00 81.69 309 GLU A N 1
ATOM 2464 C CA . GLU A 1 309 ? 4.792 -20.782 11.730 1.00 81.69 309 GLU A CA 1
ATOM 2465 C C . GLU A 1 309 ? 4.799 -19.250 11.852 1.00 81.69 309 GLU A C 1
ATOM 2467 O O . GLU A 1 309 ? 3.756 -18.596 11.850 1.00 81.69 309 GLU A O 1
ATOM 2472 N N . ASN A 1 310 ? 5.994 -18.651 11.905 1.00 83.00 310 ASN A N 1
ATOM 2473 C CA . ASN A 1 310 ? 6.139 -17.203 11.904 1.00 83.00 310 ASN A CA 1
ATOM 2474 C C . ASN A 1 310 ? 6.014 -16.649 10.477 1.00 83.00 310 ASN A C 1
ATOM 2476 O O . ASN A 1 310 ? 6.879 -16.878 9.633 1.00 83.00 310 ASN A O 1
ATOM 2480 N N . ARG A 1 311 ? 4.964 -15.858 10.241 1.00 82.00 311 ARG A N 1
ATOM 2481 C CA . ARG A 1 311 ? 4.635 -15.240 8.942 1.00 82.00 311 ARG A CA 1
ATOM 2482 C C . ARG A 1 311 ? 5.565 -14.091 8.534 1.00 82.00 311 ARG A C 1
ATOM 2484 O O . ARG A 1 311 ? 5.553 -13.681 7.376 1.00 82.00 311 ARG A O 1
ATOM 2491 N N . ASN A 1 312 ? 6.348 -13.549 9.469 1.00 84.69 312 ASN A N 1
ATOM 2492 C CA . ASN A 1 312 ? 7.320 -12.486 9.185 1.00 84.69 312 ASN A CA 1
ATOM 2493 C C . ASN A 1 312 ? 8.659 -13.027 8.666 1.00 84.69 312 ASN A C 1
ATOM 2495 O O . ASN A 1 312 ? 9.486 -12.247 8.186 1.00 84.69 312 ASN A O 1
ATOM 2499 N N . ILE A 1 313 ? 8.879 -14.337 8.797 1.00 88.81 313 ILE A N 1
ATOM 2500 C CA . ILE A 1 313 ? 10.096 -15.022 8.381 1.00 88.81 313 ILE A CA 1
ATOM 2501 C C . ILE A 1 313 ? 9.773 -15.832 7.131 1.00 88.81 313 ILE A C 1
ATOM 2503 O O . ILE A 1 313 ? 8.835 -16.619 7.103 1.00 88.81 313 ILE A O 1
ATOM 2507 N N . HIS A 1 314 ? 10.582 -15.658 6.096 1.00 90.31 314 HIS A N 1
ATOM 2508 C CA . HIS A 1 314 ? 10.468 -16.375 4.837 1.00 90.31 314 HIS A CA 1
ATOM 2509 C C . HIS A 1 314 ? 11.735 -17.185 4.612 1.00 90.31 314 HIS A C 1
ATOM 2511 O O . HIS A 1 314 ? 12.815 -16.627 4.402 1.00 90.31 314 HIS A O 1
ATOM 2517 N N . VAL A 1 315 ? 11.611 -18.508 4.656 1.00 92.62 315 VAL A N 1
ATOM 2518 C CA . VAL A 1 315 ? 12.727 -19.427 4.418 1.00 92.62 315 VAL A CA 1
ATOM 2519 C C . VAL A 1 315 ? 12.629 -19.980 3.002 1.00 92.62 315 VAL A C 1
ATOM 2521 O O . VAL A 1 315 ? 11.576 -20.449 2.575 1.00 92.62 315 VAL A O 1
ATOM 2524 N N . TYR A 1 316 ? 13.740 -19.952 2.270 1.00 92.94 316 TYR A N 1
ATOM 2525 C CA . TYR A 1 316 ? 13.836 -20.482 0.914 1.00 92.94 316 TYR A CA 1
ATOM 2526 C C . TYR A 1 316 ? 14.934 -21.535 0.836 1.00 92.94 316 TYR A C 1
ATOM 2528 O O . TYR A 1 316 ? 16.110 -21.244 1.063 1.00 92.94 316 TYR A O 1
ATOM 2536 N N . GLU A 1 317 ? 14.560 -22.748 0.453 1.00 92.31 317 GLU A N 1
ATOM 2537 C CA . GLU A 1 317 ? 15.493 -23.764 -0.013 1.00 92.31 317 GLU A CA 1
ATOM 2538 C C . GLU A 1 317 ? 15.970 -23.375 -1.415 1.00 92.31 317 GLU A C 1
ATOM 2540 O O . GLU A 1 317 ? 15.170 -23.208 -2.332 1.00 92.31 317 GLU A O 1
ATOM 2545 N N . ALA A 1 318 ? 17.273 -23.207 -1.592 1.00 90.81 318 ALA A N 1
ATOM 2546 C CA . ALA A 1 318 ? 17.882 -22.742 -2.826 1.00 90.81 318 ALA A CA 1
ATOM 2547 C C . ALA A 1 318 ? 18.892 -23.766 -3.344 1.00 90.81 318 ALA A C 1
ATOM 2549 O O . ALA A 1 318 ? 19.858 -24.099 -2.658 1.00 90.81 318 ALA A O 1
ATOM 2550 N N . VAL A 1 319 ? 18.685 -24.227 -4.578 1.00 89.56 319 VAL A N 1
ATOM 2551 C CA . VAL A 1 319 ? 19.591 -25.150 -5.281 1.00 89.56 319 VAL A CA 1
ATOM 2552 C C . VAL A 1 319 ? 20.214 -24.438 -6.479 1.00 89.56 319 VAL A C 1
ATOM 2554 O O . VAL A 1 319 ? 19.501 -23.813 -7.274 1.00 89.56 319 VAL A O 1
ATOM 2557 N N . GLY A 1 320 ? 21.540 -24.491 -6.616 1.00 85.88 320 GLY A N 1
ATOM 2558 C CA . GLY A 1 320 ? 22.269 -23.825 -7.702 1.00 85.88 320 GLY A CA 1
ATOM 2559 C C . GLY A 1 320 ? 21.799 -24.247 -9.105 1.00 85.88 320 GLY A C 1
ATOM 2560 O O . GLY A 1 320 ? 21.582 -25.425 -9.383 1.00 85.88 320 GLY A O 1
ATOM 2561 N N . LYS A 1 321 ? 21.651 -23.288 -10.033 1.00 80.75 321 LYS A N 1
ATOM 2562 C CA . LYS A 1 321 ? 21.233 -23.538 -11.435 1.00 80.75 321 LYS A CA 1
ATOM 2563 C C . LYS A 1 321 ? 22.367 -24.043 -12.361 1.00 80.75 321 LYS A C 1
ATOM 2565 O O . LYS A 1 321 ? 22.242 -23.920 -13.577 1.00 80.75 321 LYS A O 1
ATOM 2570 N N . GLY A 1 322 ? 23.459 -24.582 -11.815 1.00 71.31 322 GLY A N 1
ATOM 2571 C CA . GLY A 1 322 ? 24.650 -25.021 -12.566 1.00 71.31 322 GLY A CA 1
ATOM 2572 C C . GLY A 1 322 ? 24.502 -26.365 -13.310 1.00 71.31 322 GLY A C 1
ATOM 2573 O O . GLY A 1 322 ? 23.454 -27.004 -13.215 1.00 71.31 322 GLY A O 1
ATOM 2574 N N . PRO A 1 323 ? 25.522 -26.804 -14.078 1.00 67.81 323 PRO A N 1
ATOM 2575 C CA . PRO A 1 323 ? 25.568 -28.129 -14.716 1.00 67.81 323 PRO A CA 1
ATOM 2576 C C . PRO A 1 323 ? 25.541 -29.275 -13.683 1.00 67.81 323 PRO A C 1
ATOM 2578 O O . PRO A 1 323 ? 25.969 -29.098 -12.547 1.00 67.81 323 PRO A O 1
ATOM 2581 N N . GLU A 1 324 ? 24.995 -30.442 -14.063 1.00 60.31 324 GLU A N 1
ATOM 2582 C CA . GLU A 1 324 ? 24.543 -31.510 -13.139 1.00 60.31 324 GLU A CA 1
ATOM 2583 C C . GLU A 1 324 ? 25.540 -31.981 -12.080 1.00 60.31 324 GLU A C 1
ATOM 2585 O O . GLU A 1 324 ? 25.105 -32.288 -10.973 1.00 60.31 324 GLU A O 1
ATOM 2590 N N . ASN A 1 325 ? 26.842 -31.963 -12.366 1.00 59.41 325 ASN A N 1
ATOM 2591 C CA . ASN A 1 325 ? 27.859 -32.446 -11.431 1.00 59.41 325 ASN A CA 1
ATOM 2592 C C . ASN A 1 325 ? 28.025 -31.577 -10.168 1.00 59.41 325 ASN A C 1
ATOM 2594 O O . ASN A 1 325 ? 28.456 -32.105 -9.151 1.00 59.41 325 ASN A O 1
ATOM 2598 N N . ASP A 1 326 ? 27.636 -30.295 -10.199 1.00 58.22 326 ASP A N 1
ATOM 2599 C CA . ASP A 1 326 ? 27.719 -29.372 -9.045 1.00 58.22 326 ASP A CA 1
ATOM 2600 C C . ASP A 1 326 ? 26.349 -29.078 -8.399 1.00 58.22 326 ASP A C 1
ATOM 2602 O O . ASP A 1 326 ? 26.261 -28.436 -7.349 1.00 58.22 326 ASP A O 1
ATOM 2606 N N . LYS A 1 327 ? 25.245 -29.553 -9.000 1.00 58.22 327 LYS A N 1
ATOM 2607 C CA . LYS A 1 327 ? 23.873 -29.249 -8.539 1.00 58.22 327 LYS A CA 1
ATOM 2608 C C . LYS A 1 327 ? 23.562 -29.803 -7.147 1.00 58.22 327 LYS A C 1
ATOM 2610 O O . LYS A 1 327 ? 22.742 -29.225 -6.441 1.00 58.22 327 LYS A O 1
ATOM 2615 N N . ALA A 1 328 ? 24.174 -30.927 -6.775 1.00 58.38 328 ALA A N 1
ATOM 2616 C CA . ALA A 1 328 ? 23.927 -31.587 -5.494 1.00 58.38 328 ALA A CA 1
ATOM 2617 C C . ALA A 1 328 ? 24.744 -30.986 -4.335 1.00 58.38 328 ALA A C 1
ATOM 2619 O O . ALA A 1 328 ? 24.367 -31.170 -3.180 1.00 58.38 328 ALA A O 1
ATOM 2620 N N . ALA A 1 329 ? 25.829 -30.261 -4.630 1.00 64.06 329 ALA A N 1
ATOM 2621 C CA . ALA A 1 329 ? 26.706 -29.686 -3.611 1.00 64.06 329 ALA A CA 1
ATOM 2622 C C . ALA A 1 329 ? 26.238 -28.299 -3.135 1.00 64.06 329 ALA A C 1
ATOM 2624 O O . ALA A 1 329 ? 26.367 -27.978 -1.956 1.00 64.06 329 ALA A O 1
ATOM 2625 N N . ASP A 1 330 ? 25.654 -27.479 -4.019 1.00 78.94 330 ASP A N 1
ATOM 2626 C CA . ASP A 1 330 ? 25.264 -26.098 -3.697 1.00 78.94 330 ASP A CA 1
ATOM 2627 C C . ASP A 1 330 ? 23.781 -25.982 -3.298 1.00 78.94 330 ASP A C 1
ATOM 2629 O O . ASP A 1 330 ? 22.962 -25.365 -3.992 1.00 78.94 330 ASP A O 1
ATOM 2633 N N . LYS A 1 331 ? 23.437 -26.618 -2.170 1.00 86.50 331 LYS A N 1
ATOM 2634 C CA . LYS A 1 331 ? 22.136 -26.490 -1.500 1.00 86.50 331 LYS A CA 1
ATOM 2635 C C . LYS A 1 331 ? 22.264 -25.555 -0.298 1.00 86.50 331 LYS A C 1
ATOM 2637 O O . LYS A 1 331 ? 23.035 -25.820 0.621 1.00 86.50 331 LYS A O 1
ATOM 2642 N N . ARG A 1 332 ? 21.494 -24.467 -0.288 1.00 90.44 332 ARG A N 1
ATOM 2643 C CA . ARG A 1 332 ? 21.510 -23.452 0.779 1.00 90.44 332 ARG A CA 1
ATOM 2644 C C . ARG A 1 332 ? 20.101 -23.137 1.250 1.00 90.44 332 ARG A C 1
ATOM 2646 O O . ARG A 1 332 ? 19.158 -23.209 0.470 1.00 90.44 332 ARG A O 1
ATOM 2653 N N . TYR A 1 333 ? 19.978 -22.725 2.504 1.00 92.50 333 TYR A N 1
ATOM 2654 C CA . TYR A 1 333 ? 18.752 -22.136 3.031 1.00 92.50 333 TYR A CA 1
ATOM 2655 C C . TYR A 1 333 ? 18.962 -20.636 3.197 1.00 92.50 333 TYR A C 1
ATOM 2657 O O . TYR A 1 333 ? 19.894 -20.203 3.873 1.00 92.50 333 TYR A O 1
ATOM 2665 N N . PHE A 1 334 ? 18.119 -19.842 2.546 1.00 93.25 334 PHE A N 1
ATOM 2666 C CA . PHE A 1 334 ? 18.107 -18.395 2.699 1.00 93.25 334 PHE A CA 1
ATOM 2667 C C . PHE A 1 334 ? 16.905 -18.001 3.541 1.00 93.25 334 PHE A C 1
ATOM 2669 O O . PHE A 1 334 ? 15.769 -18.147 3.099 1.00 93.25 334 PHE A O 1
ATOM 2676 N N . THR A 1 335 ? 17.165 -17.463 4.725 1.00 91.88 335 THR A N 1
ATOM 2677 C CA . THR A 1 335 ? 16.134 -16.887 5.586 1.00 91.88 335 THR A CA 1
ATOM 2678 C C . THR A 1 335 ? 16.077 -15.383 5.358 1.00 91.88 335 THR A C 1
ATOM 2680 O O . THR A 1 335 ? 17.102 -14.699 5.378 1.00 91.88 335 THR A O 1
ATOM 2683 N N . ARG A 1 336 ? 14.882 -14.861 5.102 1.00 90.69 336 ARG A N 1
ATOM 2684 C CA . ARG A 1 336 ? 14.599 -13.435 4.931 1.00 90.69 336 ARG A CA 1
ATOM 2685 C C . ARG A 1 336 ? 13.521 -13.063 5.934 1.00 90.69 336 ARG A C 1
ATOM 2687 O O . ARG A 1 336 ? 12.422 -13.588 5.850 1.00 90.69 336 ARG A O 1
ATOM 2694 N N . ALA A 1 337 ? 13.837 -12.188 6.877 1.00 88.06 337 ALA A N 1
ATOM 2695 C CA . ALA A 1 337 ? 12.873 -11.698 7.850 1.00 88.06 337 ALA A CA 1
ATOM 2696 C C . ALA A 1 337 ? 12.569 -10.228 7.568 1.00 88.06 337 ALA A C 1
ATOM 2698 O O . ALA A 1 337 ? 13.476 -9.446 7.274 1.00 88.06 337 ALA A O 1
ATOM 2699 N N . VAL A 1 338 ? 11.294 -9.859 7.653 1.00 84.06 338 VAL A N 1
ATOM 2700 C CA . VAL A 1 338 ? 10.863 -8.461 7.581 1.00 84.06 338 VAL A CA 1
ATOM 2701 C C . VAL A 1 338 ? 10.340 -8.064 8.950 1.00 84.06 338 VAL A C 1
ATOM 2703 O O . VAL A 1 338 ? 9.224 -8.420 9.330 1.00 84.06 338 VAL A O 1
ATOM 2706 N N . VAL A 1 339 ? 11.151 -7.306 9.685 1.00 83.62 339 VAL A N 1
ATOM 2707 C CA . VAL A 1 339 ? 10.743 -6.715 10.960 1.00 83.62 339 VAL A CA 1
ATOM 2708 C C . VAL A 1 339 ? 9.945 -5.455 10.658 1.00 83.62 339 VAL A C 1
ATOM 2710 O O . VAL A 1 339 ? 10.427 -4.535 9.995 1.00 83.62 339 VAL A O 1
ATOM 2713 N N . ARG A 1 340 ? 8.695 -5.424 11.117 1.00 76.81 340 ARG A N 1
ATOM 2714 C CA . ARG A 1 340 ? 7.833 -4.248 11.013 1.00 76.81 340 ARG A CA 1
ATOM 2715 C C . ARG A 1 340 ? 7.722 -3.648 12.408 1.00 76.81 340 ARG A C 1
ATOM 2717 O O . ARG A 1 340 ? 7.117 -4.298 13.261 1.00 76.81 340 ARG A O 1
ATOM 2724 N N . PRO A 1 341 ? 8.309 -2.465 12.657 1.00 74.69 341 PRO A N 1
ATOM 2725 C CA . PRO A 1 341 ? 8.232 -1.853 13.970 1.00 74.69 341 PRO A CA 1
ATOM 2726 C C . PRO A 1 341 ? 6.764 -1.608 14.312 1.00 74.69 341 PRO A C 1
ATOM 2728 O O . PRO A 1 341 ? 6.013 -1.022 13.529 1.00 74.69 341 PRO A O 1
ATOM 2731 N N . GLY A 1 342 ? 6.351 -2.135 15.460 1.00 71.69 342 GLY A N 1
ATOM 2732 C CA . GLY A 1 342 ? 5.026 -1.902 16.010 1.00 71.69 342 GLY A CA 1
ATOM 2733 C C . GLY A 1 342 ? 4.970 -0.561 16.736 1.00 71.69 342 GLY A C 1
ATOM 2734 O O . GLY A 1 342 ? 5.625 0.413 16.370 1.00 71.69 342 GLY A O 1
ATOM 2735 N N . ARG A 1 343 ? 4.200 -0.516 17.822 1.00 66.88 343 ARG A N 1
ATOM 2736 C CA . ARG A 1 343 ? 4.199 0.637 18.721 1.00 66.88 343 ARG A CA 1
ATOM 2737 C C . ARG A 1 343 ? 5.528 0.684 19.481 1.00 66.88 343 ARG A C 1
ATOM 2739 O O . ARG A 1 343 ? 5.749 -0.154 20.356 1.00 66.88 343 ARG A O 1
ATOM 2746 N N . LEU A 1 344 ? 6.387 1.653 19.155 1.00 66.88 344 LEU A N 1
ATOM 2747 C CA . LEU A 1 344 ? 7.526 1.989 20.010 1.00 66.88 344 LEU A CA 1
ATOM 2748 C C . LEU A 1 344 ? 6.989 2.427 21.377 1.00 66.88 344 LEU A C 1
ATOM 2750 O O . LEU A 1 344 ? 5.994 3.149 21.461 1.00 66.88 344 LEU A O 1
ATOM 2754 N N . ARG A 1 345 ? 7.625 1.945 22.444 1.00 67.94 345 ARG A N 1
ATOM 2755 C CA . ARG A 1 345 ? 7.420 2.500 23.782 1.00 67.94 345 ARG A CA 1
ATOM 2756 C C . ARG A 1 345 ? 8.287 3.748 23.873 1.00 67.94 345 ARG A C 1
ATOM 2758 O O . ARG A 1 345 ? 9.442 3.692 23.458 1.00 67.94 345 ARG A O 1
ATOM 2765 N N . ASP A 1 346 ? 7.736 4.834 24.405 1.00 67.06 346 ASP A N 1
ATOM 2766 C CA . ASP A 1 346 ? 8.409 6.140 24.482 1.00 67.06 346 ASP A CA 1
ATOM 2767 C C . ASP A 1 346 ? 9.691 6.107 25.348 1.00 67.06 346 ASP A C 1
ATOM 2769 O O . ASP A 1 346 ? 10.495 7.036 25.324 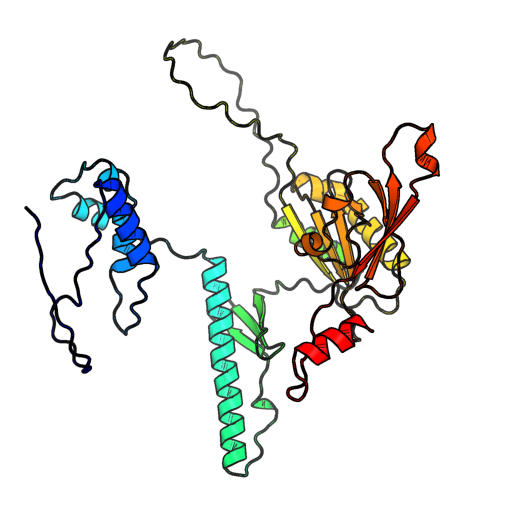1.00 67.06 346 ASP A O 1
ATOM 2773 N N . ASP A 1 347 ? 9.903 5.007 26.076 1.00 71.38 347 ASP A N 1
ATOM 2774 C CA . ASP A 1 347 ? 10.895 4.869 27.140 1.00 71.38 347 ASP A CA 1
ATOM 2775 C C . ASP A 1 347 ? 12.217 4.219 26.683 1.00 71.38 347 ASP A C 1
ATOM 2777 O O . ASP A 1 347 ? 13.181 4.207 27.447 1.00 71.38 347 ASP A O 1
ATOM 2781 N N . ILE A 1 348 ? 12.277 3.643 25.472 1.00 75.50 348 ILE A N 1
ATOM 2782 C CA . ILE A 1 348 ? 13.433 2.855 25.004 1.00 75.50 348 ILE A CA 1
ATOM 2783 C C . ILE A 1 348 ? 14.147 3.587 23.858 1.00 75.50 348 ILE A C 1
ATOM 2785 O O . ILE A 1 348 ? 13.511 3.907 22.849 1.00 75.50 348 ILE A O 1
ATOM 2789 N N . PRO A 1 349 ? 15.473 3.811 23.947 1.00 81.62 349 PRO A N 1
ATOM 2790 C CA . PRO A 1 349 ? 16.258 4.314 22.828 1.00 81.62 349 PRO A CA 1
ATOM 2791 C C . PRO A 1 349 ? 16.100 3.428 21.584 1.00 81.62 349 PRO A C 1
ATOM 2793 O O . PRO A 1 349 ? 16.199 2.204 21.659 1.00 81.62 349 PRO A O 1
ATOM 2796 N N . THR A 1 350 ? 15.936 4.035 20.405 1.00 79.31 350 THR A N 1
ATOM 2797 C CA . THR A 1 350 ? 15.704 3.304 19.143 1.00 79.31 350 THR A CA 1
ATOM 2798 C C . THR A 1 350 ? 16.759 2.229 18.859 1.00 79.31 350 THR A C 1
ATOM 2800 O O . THR A 1 350 ? 16.438 1.186 18.299 1.00 79.31 350 THR A O 1
ATOM 2803 N N . ALA A 1 351 ? 18.013 2.457 19.258 1.00 82.38 351 ALA A N 1
ATOM 2804 C CA . ALA A 1 351 ? 19.093 1.489 19.078 1.00 82.38 351 ALA A CA 1
ATOM 2805 C C . ALA A 1 351 ? 18.879 0.202 19.894 1.00 82.38 351 ALA A C 1
ATOM 2807 O O . ALA A 1 351 ? 19.056 -0.890 19.363 1.00 82.38 351 ALA A O 1
ATOM 2808 N N . GLU A 1 352 ? 18.450 0.318 21.152 1.00 82.75 352 GLU A N 1
ATOM 2809 C CA . GLU A 1 352 ? 18.173 -0.837 22.016 1.00 82.75 352 GLU A CA 1
ATOM 2810 C C . GLU A 1 352 ? 16.941 -1.605 21.540 1.00 82.75 352 GLU A C 1
ATOM 2812 O O . GLU A 1 352 ? 16.941 -2.834 21.545 1.00 82.75 352 GLU A O 1
ATOM 2817 N N . TYR A 1 353 ? 15.925 -0.890 21.045 1.00 82.81 353 TYR A N 1
ATOM 2818 C CA . TYR A 1 353 ? 14.766 -1.512 20.409 1.00 82.81 353 TYR A CA 1
ATOM 2819 C C . TYR A 1 353 ? 15.170 -2.365 19.197 1.00 82.81 353 TYR A C 1
ATOM 2821 O O . TYR A 1 353 ? 14.730 -3.505 19.074 1.00 82.81 353 TYR A O 1
ATOM 2829 N N . LEU A 1 354 ? 16.043 -1.848 18.324 1.00 83.19 354 LEU A N 1
ATOM 2830 C CA . LEU A 1 354 ? 16.514 -2.586 17.148 1.00 83.19 354 LEU A CA 1
ATOM 2831 C C . LEU A 1 354 ? 17.342 -3.822 17.517 1.00 83.19 354 LEU A C 1
ATOM 2833 O O . LEU A 1 354 ? 17.211 -4.842 16.848 1.00 83.19 354 LEU A O 1
ATOM 2837 N N . ILE A 1 355 ? 18.170 -3.746 18.563 1.00 85.44 355 ILE A N 1
ATOM 2838 C CA . ILE A 1 355 ? 18.932 -4.901 19.060 1.00 85.44 355 ILE A CA 1
ATOM 2839 C C . ILE A 1 355 ? 17.970 -5.946 19.634 1.00 85.44 355 ILE A C 1
ATOM 2841 O O . ILE A 1 355 ? 18.022 -7.108 19.246 1.00 85.44 355 ILE A O 1
ATOM 2845 N N . SER A 1 356 ? 17.025 -5.519 20.476 1.00 84.31 356 SER A N 1
ATOM 2846 C CA . SER A 1 356 ? 16.038 -6.418 21.076 1.00 84.31 356 SER A CA 1
ATOM 2847 C C . SER A 1 356 ? 15.142 -7.105 20.043 1.00 84.31 356 SER A C 1
ATOM 2849 O O . SER A 1 356 ? 14.769 -8.254 20.255 1.00 84.31 356 SER A O 1
ATOM 2851 N N . GLU A 1 357 ? 14.758 -6.425 18.960 1.00 82.75 357 GLU A N 1
ATOM 2852 C CA . GLU A 1 357 ? 13.972 -7.031 17.875 1.00 82.75 357 GLU A CA 1
ATOM 2853 C C . GLU A 1 357 ? 14.825 -7.893 16.933 1.00 82.75 357 GLU A C 1
ATOM 2855 O O . GLU A 1 357 ? 14.272 -8.736 16.237 1.00 82.75 357 GLU A O 1
ATOM 2860 N N . ALA A 1 358 ? 16.146 -7.698 16.888 1.00 83.00 358 ALA A N 1
ATOM 2861 C CA . ALA A 1 358 ? 17.054 -8.550 16.119 1.00 83.00 358 ALA A CA 1
ATOM 2862 C C . ALA A 1 358 ? 17.395 -9.862 16.849 1.00 83.00 358 ALA A C 1
ATOM 2864 O O . ALA A 1 358 ? 17.621 -10.875 16.188 1.00 83.00 358 ALA A O 1
ATOM 2865 N N . ASP A 1 359 ? 17.430 -9.840 18.185 1.00 83.69 359 ASP A N 1
ATOM 2866 C CA . ASP A 1 359 ? 17.670 -11.021 19.028 1.00 83.69 359 ASP A CA 1
ATOM 2867 C C . ASP A 1 359 ? 16.433 -11.930 19.163 1.00 83.69 359 ASP A C 1
ATOM 2869 O O . ASP A 1 359 ? 16.560 -13.104 19.518 1.00 83.69 359 ASP A O 1
ATOM 2873 N N . ARG A 1 360 ? 15.241 -11.379 18.913 1.00 76.88 360 ARG A N 1
ATOM 2874 C CA . ARG A 1 360 ? 13.944 -12.058 19.002 1.00 76.88 360 ARG A CA 1
ATOM 2875 C C . ARG A 1 360 ? 13.620 -12.857 17.743 1.00 76.88 360 ARG A C 1
ATOM 2877 O O . ARG A 1 360 ? 13.035 -13.954 17.909 1.00 76.88 360 ARG A O 1
#

InterPro domains:
  IPR005482 Biotin carboxylase, C-terminal [SM00878] (2-77)
  IPR011054 Rudiment single hybrid motif [SSF51246] (19-79)
  IPR011764 Biotin carboxylation domain [PS50979] (1-81)
  IPR013537 Acetyl-CoA carboxylase, central domain [PF08326] (159-360)
  IPR049076 Acetyl-CoA carboxylase [PTHR45728] (9-163)

Organism: NCBI:txid519963

Sequence (360 aa):
FAHHFVFEVDITGQVNTFQFGHIFAYGENRSASRKHMVVALKELSIRGDFRTTVEYLIKLLETPAFEENTITSGWLDQLISNKLTAERPDTMLAVTSGAVNRAHLASEACIEEYRKGLEKGQVPSKEVLKTVFPVDKYKFTATRASVDSYHLFINGSKCFTSFDEAEEQLARALEVFPRARAKSKKGFETSLLADLGGKRKPAPRIENESELMGVCNVAIRDVGDLDDNQIFSQINRIIHDCKDELLARRIRRVTFICGHKDGAYPGYFTFRGPTYQEDESIRHSEPALAFQLELGRLSKFRIKPVFTENRNIHVYEAVGKGPENDKAADKRYFTRAVVRPGRLRDDIPTAEYLISEADR

Foldseek 3Di:
DDDDDDDDDDPDDDDDDDDPDDDFFDDPDPVRSLVRLLVVLVPDDDDDPDDDCSLVVNVVSPDPCVVVVVDDPCNVVVCVVVVVDGDDPDPVVVVVVVVVVVLLVQQVVLVVVQVVCVVVVHHDDPVSRDQWDFDPPQRKIWGDPDPPDIDIDGPNPDQEDDLVVQLVVVVVVLVPQDFDPPPPPDDDDDDDDDDPDDDDDPPPPPPPPLQQDAEAEHEYADPDPDDPVRVVVSVVVSCVVCLVSCVRSSHAKYWYWAHDPVPAQTWIWMFGDDVRDTPPQQTSHDPVCCVLQVCVVLVQWDWDWDDDPRSQKTKIFTFGPDDDVCRVVPTDIDIHGDDDDDDDDPPDDPVVVVVVSVVD

pLDDT: mean 72.51, std 16.91, range [26.77, 93.25]

Secondary structure (DSSP, 8-state):
-----------SS---SS---------SSHHHHHHHHHHHHHH----SSS--SHHHHHHHHTSHHHHTT---TTHHHHHHHTT----PPPHHHHHHHHHHHHHHHHHHHHHHHHHHHHHTT----GGGS--EEEEGGGTEEEEE-SSS-EEEEETTB---B-HHHHHHHHHHHHHTSPP---------------------PPPP----TT---EEEEEEES--TT--HHHHHHHHHHHHHHHHHHHHHTTEEEEEEEE--TTSPPPEEEEEETTTTEE-GGGTTS-TTTGGGGTGGGGTTEEEEEE--S-TTEEEEEEEE-S-GGGTTT-EEEEEEE--------TTS-HHHHHHHHHH-

Radius of gyration: 29.43 Å; chains: 1; bounding box: 51×79×89 Å